Protein AF-A0A7X3UZD2-F1 (afdb_monomer_lite)

Sequence (337 aa):
MSGAARAELYDYGMWPVLCDSEKRPLFPNWQRFRPTFEEMELHRADGGLVGHVPYHLELAGVDIDEGPAEALTADYPAAAVLPSRRPGGKHVYYRESRPLGNKKIFLVQYGIRGDLRSAKGYLIVWHDSSWGELAKAAAADPNKYPMPDSLFEAAGVPAPRAIASPPLTIAAARAGLEPLESVNEGARNDSLFDHVRLWAYAEPRGTSKADWRAHVRNHAATQNLRFAKPLPGPEVAVLARSIADWTWDRPDWGNREAQARRGRKSGKVRQAMTADLRREAHRLRDKGLTVRAIAEELGRPRSTVSDWLKQPVPPPGLPGLSGEPSGGKGTEMEKRP

Secondary structure (DSSP, 8-state):
-HHHHHHHHHHTT-EEEEE-TTS-BSSTTTTT----HHHHHHHHHTT-EEEEEGGGGTEEEEEEEES-HHHHHHHS--SEEEE-SSTT-EEEEEE--S----EEEEEGGGTEEEEEESTT--EE--STTHHHHHHHHHHS-TTSSBPPHHHHHHTT-PPPP------SSHHHHHHTSPPTTT--TTTHHHHHHHHHHHHHHHSPP-SSHHHHHHHHHHHHHHHHTTSSSPPPHHHHHHHHHHHHHHHHH-TTTT-HHHHHHHHHHHHHHHHHHTHHHHHHHHHHHHTT--HHHHHHHHT--HHHHHHHHHSPPPPSPPSS-S---------------

Radius of gyration: 26.4 Å; chains: 1; bounding box: 57×75×72 Å

Structure (mmCIF, N/CA/C/O backbone):
data_AF-A0A7X3UZD2-F1
#
_entry.id   AF-A0A7X3UZD2-F1
#
loop_
_atom_site.group_PDB
_atom_site.id
_atom_site.type_symbol
_atom_site.label_atom_id
_atom_site.label_alt_id
_atom_site.label_comp_id
_atom_site.label_asym_id
_atom_site.label_entity_id
_atom_site.label_seq_id
_atom_site.pdbx_PDB_ins_code
_atom_site.Cartn_x
_atom_site.Cartn_y
_atom_site.Cartn_z
_atom_site.occupancy
_atom_site.B_iso_or_equiv
_atom_site.auth_seq_id
_atom_site.auth_comp_id
_atom_site.auth_asym_id
_atom_site.auth_atom_id
_atom_site.pdbx_PDB_model_num
ATOM 1 N N . MET A 1 1 ? -9.295 -9.481 20.839 1.00 56.12 1 MET A N 1
ATOM 2 C CA . MET A 1 1 ? -8.442 -10.059 19.773 1.00 56.12 1 MET A CA 1
ATOM 3 C C . MET A 1 1 ? -8.355 -9.155 18.543 1.00 56.12 1 MET A C 1
ATOM 5 O O . MET A 1 1 ? -7.249 -8.927 18.079 1.00 56.12 1 MET A O 1
ATOM 9 N N . SER A 1 2 ? -9.460 -8.570 18.059 1.00 72.50 2 SER A N 1
ATOM 10 C CA . SER A 1 2 ? -9.464 -7.703 16.864 1.00 72.50 2 SER A CA 1
ATOM 11 C C . SER A 1 2 ? -8.585 -6.444 16.974 1.00 72.50 2 SER A C 1
ATOM 13 O O . SER A 1 2 ? -7.904 -6.093 16.018 1.00 72.50 2 SER A O 1
ATOM 15 N N . GLY A 1 3 ? -8.515 -5.807 18.151 1.00 79.69 3 GLY A N 1
ATOM 16 C CA . GLY A 1 3 ? -7.651 -4.635 18.370 1.00 79.69 3 GLY A CA 1
ATOM 17 C C . GLY A 1 3 ? -6.150 -4.910 18.204 1.00 79.69 3 GLY A C 1
ATOM 18 O O . GLY A 1 3 ? -5.439 -4.068 17.668 1.00 79.69 3 GLY A O 1
ATOM 19 N N . ALA A 1 4 ? -5.679 -6.100 18.594 1.00 85.50 4 ALA A N 1
ATOM 20 C CA . ALA A 1 4 ? -4.282 -6.497 18.403 1.00 85.50 4 ALA A CA 1
ATOM 21 C C . ALA A 1 4 ? -3.962 -6.709 16.914 1.00 85.50 4 ALA A C 1
ATOM 23 O O . ALA A 1 4 ? -2.972 -6.178 16.429 1.00 85.50 4 ALA A O 1
ATOM 24 N N . ALA A 1 5 ? -4.853 -7.384 16.177 1.00 89.31 5 ALA A N 1
ATOM 25 C CA . ALA A 1 5 ? -4.707 -7.574 14.731 1.00 89.31 5 ALA A CA 1
ATOM 26 C C . ALA A 1 5 ? -4.717 -6.241 13.959 1.00 89.31 5 ALA A C 1
ATOM 28 O O . ALA A 1 5 ? -3.986 -6.070 12.989 1.00 89.31 5 ALA A O 1
ATOM 29 N N . ARG A 1 6 ? -5.522 -5.264 14.396 1.00 93.81 6 ARG A N 1
ATOM 30 C CA . ARG A 1 6 ? -5.515 -3.914 13.811 1.00 93.81 6 ARG A CA 1
ATOM 31 C C . ARG A 1 6 ? -4.207 -3.171 14.068 1.00 93.81 6 ARG A C 1
ATOM 33 O O . ARG A 1 6 ? -3.721 -2.503 13.160 1.00 93.81 6 ARG A O 1
ATOM 40 N N . ALA A 1 7 ? -3.654 -3.277 15.276 1.00 81.38 7 ALA A N 1
ATOM 41 C CA . ALA A 1 7 ? -2.354 -2.691 15.598 1.00 81.38 7 ALA A CA 1
ATOM 42 C C . ALA A 1 7 ? -1.245 -3.321 14.742 1.00 81.38 7 ALA A C 1
ATOM 44 O O . ALA A 1 7 ? -0.490 -2.603 14.096 1.00 81.38 7 ALA A O 1
ATOM 45 N N . GLU A 1 8 ? -1.238 -4.650 14.636 1.00 83.06 8 GLU A N 1
ATOM 46 C CA . GLU A 1 8 ? -0.314 -5.412 13.792 1.00 83.06 8 GLU A CA 1
ATOM 47 C C . GLU A 1 8 ? -0.395 -4.995 12.314 1.00 83.06 8 GLU A C 1
ATOM 49 O O . GLU A 1 8 ? 0.618 -4.675 11.699 1.00 83.06 8 GLU A O 1
ATOM 54 N N . LEU A 1 9 ? -1.602 -4.895 11.750 1.00 86.31 9 LEU A N 1
ATOM 55 C CA . LEU A 1 9 ? -1.805 -4.389 10.388 1.00 86.31 9 LEU A CA 1
ATOM 56 C C . LEU A 1 9 ? -1.273 -2.965 10.208 1.00 86.31 9 LEU A C 1
ATOM 58 O O . LEU A 1 9 ? -0.675 -2.635 9.180 1.00 86.31 9 LEU A O 1
ATOM 62 N N . TYR A 1 10 ? -1.496 -2.102 11.198 1.00 85.44 10 TYR A N 1
ATOM 63 C CA . TYR A 1 10 ? -0.991 -0.737 11.171 1.00 85.44 10 TYR A CA 1
ATOM 64 C C . TYR A 1 10 ? 0.549 -0.709 11.180 1.00 85.44 10 TYR A C 1
ATOM 66 O O . TYR A 1 10 ? 1.149 0.063 10.421 1.00 85.44 10 TYR A O 1
ATOM 74 N N . ASP A 1 11 ? 1.185 -1.587 11.954 1.00 80.38 11 ASP A N 1
ATOM 75 C CA . ASP A 1 11 ? 2.641 -1.762 11.995 1.00 80.38 11 ASP A CA 1
ATOM 76 C C . ASP A 1 11 ? 3.195 -2.341 10.683 1.00 80.38 11 ASP A C 1
ATOM 78 O O . ASP A 1 11 ? 4.230 -1.877 10.200 1.00 80.38 11 ASP A O 1
ATOM 82 N N . TYR A 1 12 ? 2.456 -3.240 10.022 1.00 78.69 12 TYR A N 1
ATOM 83 C CA . TYR A 1 12 ? 2.748 -3.722 8.663 1.00 78.69 12 TYR A CA 1
ATOM 84 C C . TYR A 1 12 ? 2.571 -2.670 7.564 1.00 78.69 12 TYR A C 1
ATOM 86 O O . TYR A 1 12 ? 2.839 -2.937 6.397 1.00 78.69 12 TYR A O 1
ATOM 94 N N . GLY A 1 13 ? 2.165 -1.451 7.917 1.00 80.94 13 GLY A N 1
ATOM 95 C CA . GLY A 1 13 ? 2.090 -0.343 6.973 1.00 80.94 13 GLY A CA 1
ATOM 96 C C . GLY A 1 13 ? 0.713 -0.130 6.357 1.00 80.94 13 GLY A C 1
ATOM 97 O O . GLY A 1 13 ? 0.606 0.707 5.460 1.00 80.94 13 GLY A O 1
ATOM 98 N N . MET A 1 14 ? -0.340 -0.789 6.868 1.00 91.00 14 MET A N 1
ATOM 99 C CA . MET A 1 14 ? -1.724 -0.583 6.425 1.00 91.00 14 MET A CA 1
ATOM 100 C C . MET A 1 14 ? -2.046 0.906 6.298 1.00 91.00 14 MET A C 1
ATOM 102 O O . MET A 1 14 ? -1.800 1.692 7.218 1.00 91.00 14 MET A O 1
ATOM 106 N N . TRP A 1 15 ? -2.653 1.293 5.180 1.00 94.19 15 TRP A N 1
ATOM 107 C CA . TRP A 1 15 ? -3.133 2.653 4.963 1.00 94.19 15 TRP A CA 1
ATOM 108 C C . TRP A 1 15 ? -4.644 2.728 5.212 1.00 94.19 15 TRP A C 1
ATOM 110 O O . TRP A 1 15 ? -5.416 2.406 4.302 1.00 94.19 15 TRP A O 1
ATOM 120 N N . PRO A 1 16 ? -5.090 3.098 6.430 1.00 96.00 16 PRO A N 1
ATOM 121 C CA . PRO A 1 16 ? -6.509 3.192 6.731 1.00 96.00 16 PRO A CA 1
ATOM 122 C C . PRO A 1 16 ? -7.173 4.364 6.006 1.00 96.00 16 PRO A C 1
ATOM 124 O O . PRO A 1 16 ? -6.584 5.427 5.813 1.00 96.00 16 PRO A O 1
ATOM 127 N N . VAL A 1 17 ? -8.437 4.167 5.647 1.00 96.19 17 VAL A N 1
ATOM 128 C CA . VAL A 1 17 ? -9.319 5.159 5.033 1.00 96.19 17 VAL A CA 1
ATOM 129 C C . VAL A 1 17 ? -10.562 5.273 5.905 1.00 96.19 17 VAL A C 1
ATOM 131 O O . VAL A 1 17 ? -11.414 4.384 5.906 1.00 96.19 17 VAL A O 1
ATOM 134 N N . LEU A 1 18 ? -10.656 6.356 6.675 1.00 92.94 18 LEU A N 1
ATOM 135 C CA . LEU A 1 18 ? -11.830 6.627 7.507 1.00 92.94 18 LEU A CA 1
ATOM 136 C C . LEU A 1 18 ? -12.981 7.036 6.597 1.00 92.94 18 LEU A C 1
ATOM 138 O O . LEU A 1 18 ? -12.825 7.952 5.785 1.00 92.94 18 LEU A O 1
ATOM 142 N N . CYS A 1 19 ? -14.102 6.336 6.709 1.00 91.00 19 CYS A N 1
ATOM 143 C CA . CYS A 1 19 ? -15.256 6.511 5.843 1.00 91.00 19 CYS A CA 1
ATOM 144 C C . CYS A 1 19 ? -16.513 6.875 6.635 1.00 91.00 19 CYS A C 1
ATOM 146 O O . CYS A 1 19 ? -16.705 6.414 7.764 1.00 91.00 19 CYS A O 1
ATOM 148 N N . ASP A 1 20 ? -17.383 7.661 6.004 1.00 82.50 20 ASP A N 1
ATOM 149 C CA . ASP A 1 20 ? -18.752 7.881 6.467 1.00 82.50 20 ASP A CA 1
ATOM 150 C C . ASP A 1 20 ? -19.622 6.619 6.277 1.00 82.50 20 ASP A C 1
ATOM 152 O O . ASP A 1 20 ? -19.188 5.598 5.731 1.00 82.50 20 ASP A O 1
ATOM 156 N N . SER A 1 21 ? -20.878 6.680 6.721 1.00 85.81 21 SER A N 1
ATOM 157 C CA . SER A 1 21 ? -21.853 5.587 6.579 1.00 85.81 21 SER A CA 1
ATOM 158 C C . SER A 1 21 ? -22.214 5.264 5.118 1.00 85.81 21 SER A C 1
ATOM 160 O O . SER A 1 21 ? -22.660 4.150 4.818 1.00 85.81 21 SER A O 1
ATOM 162 N N . GLU A 1 22 ? -21.968 6.200 4.197 1.00 85.12 22 GLU A N 1
ATOM 163 C CA . GLU A 1 22 ? -22.123 6.053 2.746 1.00 85.12 22 GLU A CA 1
ATOM 164 C C . GLU A 1 22 ? -20.866 5.485 2.066 1.00 85.12 22 GLU A C 1
ATOM 166 O O . GLU A 1 22 ? -20.828 5.368 0.840 1.00 85.12 22 GLU A O 1
ATOM 171 N N . LYS A 1 23 ? -19.865 5.047 2.846 1.00 89.94 23 LYS A N 1
ATOM 172 C CA . LYS A 1 23 ? -18.598 4.462 2.374 1.00 89.94 23 LYS A CA 1
ATOM 173 C C . LYS A 1 23 ? -17.662 5.469 1.704 1.00 89.94 23 LYS A C 1
ATOM 175 O O . LYS A 1 23 ? -16.703 5.048 1.051 1.00 89.94 23 LYS A O 1
ATOM 180 N N . ARG A 1 24 ? -17.910 6.771 1.833 1.00 88.50 24 ARG A N 1
ATOM 181 C CA . ARG A 1 24 ? -17.064 7.817 1.249 1.00 88.50 24 ARG A CA 1
ATOM 182 C C . ARG A 1 24 ? -15.948 8.186 2.221 1.00 88.50 24 ARG A C 1
ATOM 184 O O . ARG A 1 24 ? -16.211 8.269 3.420 1.00 88.50 24 ARG A O 1
ATOM 191 N N . PRO A 1 25 ? -14.720 8.447 1.746 1.00 90.00 25 PRO A N 1
ATOM 192 C CA . PRO A 1 25 ? -13.637 8.874 2.619 1.00 90.00 25 PRO A CA 1
ATOM 193 C C . PRO A 1 25 ? -13.973 10.225 3.250 1.00 90.00 25 PRO A C 1
ATOM 195 O O . PRO A 1 25 ? -14.405 11.137 2.546 1.00 90.00 25 PRO A O 1
ATOM 198 N N . LEU A 1 26 ? -13.706 10.384 4.546 1.00 81.00 26 LEU A N 1
ATOM 199 C CA . LEU A 1 26 ? -13.933 11.651 5.254 1.00 81.00 26 LEU A CA 1
ATOM 200 C C . LEU A 1 26 ? -13.062 12.798 4.720 1.00 81.00 26 LEU A C 1
ATOM 202 O O . LEU A 1 26 ? -13.413 13.967 4.854 1.00 81.00 26 LEU A O 1
ATOM 206 N N . PHE A 1 27 ? -11.923 12.471 4.102 1.00 78.38 27 PHE A N 1
ATOM 207 C CA . PHE A 1 27 ? -10.967 13.447 3.589 1.00 78.38 27 PHE A CA 1
ATOM 208 C C . PHE A 1 27 ? -10.846 13.353 2.060 1.00 78.38 27 PHE A C 1
ATOM 210 O O . PHE A 1 27 ? -10.514 12.281 1.546 1.00 78.38 27 PHE A O 1
ATOM 217 N N . PRO A 1 28 ? -10.981 14.466 1.311 1.00 70.88 28 PRO A N 1
ATOM 218 C CA . PRO A 1 28 ? -10.833 14.472 -0.150 1.00 70.88 28 PRO A CA 1
ATOM 219 C C . PRO A 1 28 ? -9.462 13.977 -0.640 1.00 70.88 28 PRO A C 1
ATOM 221 O O . PRO A 1 28 ? -9.352 13.376 -1.703 1.00 70.88 28 PRO A O 1
ATOM 224 N N . ASN A 1 29 ? -8.412 14.184 0.161 1.00 76.81 29 ASN A N 1
ATOM 225 C CA . ASN A 1 29 ? -7.035 13.780 -0.135 1.00 76.81 29 ASN A CA 1
ATOM 226 C C . ASN A 1 29 ? -6.583 12.568 0.697 1.00 76.81 29 ASN A C 1
ATOM 228 O O . ASN A 1 29 ? -5.411 12.476 1.061 1.00 76.81 29 ASN A O 1
ATOM 232 N N . TRP A 1 30 ? -7.488 11.637 1.006 1.00 82.44 30 TRP A N 1
ATOM 233 C CA . TRP A 1 30 ? -7.202 10.434 1.804 1.00 82.44 30 TRP A CA 1
ATOM 234 C C . TRP A 1 30 ? -6.002 9.611 1.289 1.00 82.44 30 TRP A C 1
ATOM 236 O O . TRP A 1 30 ? -5.301 8.975 2.067 1.00 82.44 30 TRP A O 1
ATOM 246 N N . GLN A 1 31 ? -5.681 9.677 -0.007 1.00 82.19 31 GLN A N 1
ATOM 247 C CA . GLN A 1 31 ? -4.493 9.028 -0.589 1.00 82.19 31 GLN A CA 1
ATOM 248 C C . GLN A 1 31 ? -3.160 9.644 -0.130 1.00 82.19 31 GLN A C 1
ATOM 250 O O . GLN A 1 31 ? -2.104 9.042 -0.285 1.00 82.19 31 GLN A O 1
ATOM 255 N N . ARG A 1 32 ? -3.188 10.873 0.390 1.00 78.12 32 ARG A N 1
ATOM 256 C CA . ARG A 1 32 ? -2.016 11.615 0.887 1.00 78.12 32 ARG A CA 1
ATOM 257 C C . ARG A 1 32 ? -2.007 11.742 2.406 1.00 78.12 32 ARG A C 1
ATOM 259 O O . ARG A 1 32 ? -1.026 12.226 2.967 1.00 78.12 32 ARG A O 1
ATOM 266 N N . PHE A 1 33 ? -3.086 11.324 3.058 1.00 78.88 33 PHE A N 1
ATOM 267 C CA . PHE A 1 33 ? -3.269 11.413 4.494 1.00 78.88 33 PHE A CA 1
ATOM 268 C C . PHE A 1 33 ? -3.486 10.016 5.070 1.00 78.88 33 PHE A C 1
ATOM 270 O O . PHE A 1 33 ? -4.504 9.386 4.804 1.00 78.88 33 PHE A O 1
ATOM 277 N N . ARG A 1 34 ? -2.518 9.545 5.861 1.00 86.56 34 ARG A N 1
ATOM 278 C CA . ARG A 1 34 ? -2.643 8.310 6.637 1.00 86.56 34 ARG A CA 1
ATOM 279 C C . ARG A 1 34 ? -3.075 8.689 8.059 1.00 86.56 34 ARG A C 1
ATOM 281 O O . ARG A 1 34 ? -2.236 9.251 8.770 1.00 86.56 34 ARG A O 1
ATOM 288 N N . PRO A 1 35 ? -4.329 8.422 8.464 1.00 80.62 35 PRO A N 1
ATOM 289 C CA . PRO A 1 35 ? -4.764 8.664 9.833 1.00 80.62 35 PRO A CA 1
ATOM 290 C C . PRO A 1 35 ? -3.937 7.819 10.797 1.00 80.62 35 PRO A C 1
ATOM 292 O O . PRO A 1 35 ? -3.523 6.710 10.455 1.00 80.62 35 PRO A O 1
ATOM 295 N N . THR A 1 36 ? -3.691 8.349 11.990 1.00 82.50 36 THR A N 1
ATOM 296 C CA . THR A 1 36 ? -3.025 7.624 13.072 1.00 82.50 36 THR A CA 1
ATOM 297 C C . THR A 1 36 ? -3.854 6.423 13.520 1.00 82.50 36 THR A C 1
ATOM 299 O O . THR A 1 36 ? -5.070 6.374 13.332 1.00 82.50 36 THR A O 1
ATOM 302 N N . PHE A 1 37 ? -3.201 5.456 14.166 1.00 80.75 37 PHE A N 1
ATOM 303 C CA . PHE A 1 37 ? -3.899 4.316 14.757 1.00 80.75 37 PHE A CA 1
ATOM 304 C C . PHE A 1 37 ? -4.957 4.757 15.785 1.00 80.75 37 PHE A C 1
ATOM 306 O O . PHE A 1 37 ? -6.054 4.212 15.810 1.00 80.75 37 PHE A O 1
ATOM 313 N N . GLU A 1 38 ? -4.657 5.789 16.582 1.00 78.00 38 GLU A N 1
ATOM 314 C CA . GLU A 1 38 ? -5.594 6.354 17.562 1.00 78.00 38 GLU A CA 1
ATOM 315 C C . GLU A 1 38 ? -6.818 6.987 16.882 1.00 78.00 38 GLU A C 1
ATOM 317 O O . GLU A 1 38 ? -7.942 6.701 17.277 1.00 78.00 38 GLU A O 1
ATOM 322 N N . GLU A 1 39 ? -6.622 7.784 15.824 1.00 78.94 39 GLU A N 1
ATOM 323 C CA . GLU A 1 39 ? -7.727 8.370 15.044 1.00 78.94 39 GLU A CA 1
ATOM 324 C C . GLU A 1 39 ? -8.589 7.293 14.373 1.00 78.94 39 GLU A C 1
ATOM 326 O O . GLU A 1 39 ? -9.811 7.418 14.324 1.00 78.94 39 GLU A O 1
ATOM 331 N N . MET A 1 40 ? -7.966 6.219 13.881 1.00 90.56 40 MET A N 1
ATOM 332 C CA . MET A 1 40 ? -8.678 5.074 13.316 1.00 90.56 40 MET A CA 1
ATOM 333 C C . MET A 1 40 ? -9.529 4.353 14.366 1.00 90.56 40 MET A C 1
ATOM 335 O O . MET A 1 40 ? -10.693 4.051 14.099 1.00 90.56 40 MET A O 1
ATOM 339 N N . GLU A 1 41 ? -8.972 4.070 15.547 1.00 89.19 41 GLU A N 1
ATOM 340 C CA . GLU A 1 41 ? -9.716 3.400 16.616 1.00 89.19 41 GLU A CA 1
ATOM 341 C C . GLU A 1 41 ? -10.829 4.282 17.185 1.00 89.19 41 GLU A C 1
ATOM 343 O O . GLU A 1 41 ? -11.902 3.754 17.469 1.00 89.19 41 GLU A O 1
ATOM 348 N N . LEU A 1 42 ? -10.610 5.597 17.296 1.00 75.19 42 LEU A N 1
ATOM 349 C CA . LEU A 1 42 ? -11.635 6.548 17.727 1.00 75.19 42 LEU A CA 1
ATOM 350 C C . LEU A 1 42 ? -12.801 6.582 16.734 1.00 75.19 42 LEU A C 1
ATOM 352 O O . LEU A 1 42 ? -13.937 6.331 17.117 1.00 75.19 42 LEU A O 1
ATOM 356 N N . HIS A 1 43 ? -12.508 6.773 15.443 1.00 85.56 43 HIS A N 1
ATOM 357 C CA . HIS A 1 43 ? -13.526 6.769 14.387 1.00 85.56 43 HIS A CA 1
ATOM 358 C C . HIS A 1 43 ? -14.351 5.480 14.394 1.00 85.56 43 HIS A C 1
ATOM 360 O O . HIS A 1 43 ? -15.572 5.516 14.280 1.00 85.56 43 HIS A O 1
ATOM 366 N N . ARG A 1 44 ? -13.698 4.326 14.577 1.00 89.19 44 ARG A N 1
ATOM 367 C CA . ARG A 1 44 ? -14.381 3.030 14.675 1.00 89.19 44 ARG A CA 1
ATOM 368 C C . ARG A 1 44 ? -15.225 2.911 15.949 1.00 89.19 44 ARG A C 1
ATOM 370 O O . ARG A 1 44 ? -16.306 2.330 15.895 1.00 89.19 44 ARG A O 1
ATOM 377 N N . ALA A 1 45 ? -14.734 3.408 17.086 1.00 80.19 45 ALA A N 1
ATOM 378 C CA . ALA A 1 45 ? -15.469 3.403 18.352 1.00 80.19 45 ALA A CA 1
ATOM 379 C C . ALA A 1 45 ? -16.757 4.237 18.267 1.00 80.19 45 ALA A C 1
ATOM 381 O O . ALA A 1 45 ? -17.773 3.828 18.825 1.00 80.19 45 ALA A O 1
ATOM 382 N N . ASP A 1 46 ? -16.738 5.307 17.472 1.00 76.44 46 ASP A N 1
ATOM 383 C CA . ASP A 1 46 ? -17.900 6.153 17.170 1.00 76.44 46 ASP A CA 1
ATOM 384 C C . ASP A 1 46 ? -18.835 5.544 16.099 1.00 76.44 46 ASP A C 1
ATOM 386 O O . ASP A 1 46 ? -19.765 6.191 15.618 1.00 76.44 46 ASP A O 1
ATOM 390 N N . GLY A 1 47 ? -18.607 4.285 15.704 1.00 80.88 47 GLY A N 1
ATOM 391 C CA . GLY A 1 47 ? -19.409 3.572 14.704 1.00 80.88 47 GLY A CA 1
ATOM 392 C C . GLY A 1 47 ? -19.033 3.880 13.252 1.00 80.88 47 GLY A C 1
ATOM 393 O O . GLY A 1 47 ? -19.724 3.452 12.325 1.00 80.88 47 GLY A O 1
ATOM 394 N N . GLY A 1 48 ? -17.937 4.604 13.035 1.00 83.94 48 GLY A N 1
ATOM 395 C CA . GLY A 1 48 ? -17.409 4.926 11.721 1.00 83.94 48 GLY A CA 1
ATOM 396 C C . GLY A 1 48 ? -16.840 3.715 10.978 1.00 83.94 48 GLY A C 1
ATOM 397 O O . GLY A 1 48 ? -16.293 2.777 11.564 1.00 83.94 48 GLY A O 1
ATOM 398 N N . LEU A 1 49 ? -16.943 3.739 9.647 1.00 94.38 49 LEU A N 1
ATOM 399 C CA . LEU A 1 49 ? -16.411 2.680 8.791 1.00 94.38 49 LEU A CA 1
ATOM 400 C C . LEU A 1 49 ? -14.917 2.892 8.534 1.00 94.38 49 LEU A C 1
ATOM 402 O O . LEU A 1 49 ? -14.476 4.011 8.268 1.00 94.38 49 LEU A O 1
ATOM 406 N N . VAL A 1 50 ? -14.141 1.807 8.549 1.00 96.56 50 VAL A N 1
ATOM 407 C CA . VAL A 1 50 ? -12.708 1.834 8.228 1.00 96.56 50 VAL A CA 1
ATOM 408 C C . VAL A 1 50 ? -12.447 0.965 7.006 1.00 96.56 50 VAL A C 1
ATOM 410 O O . VAL A 1 50 ? -12.712 -0.239 7.001 1.00 96.56 50 VAL A O 1
ATOM 413 N N . GLY A 1 51 ? -11.920 1.588 5.956 1.00 96.94 51 GLY A N 1
ATOM 414 C CA . GLY A 1 51 ? -11.319 0.893 4.830 1.00 96.94 51 GLY A CA 1
ATOM 415 C C . GLY A 1 51 ? -9.805 0.838 4.917 1.00 96.94 51 GLY A C 1
ATOM 416 O O . GLY A 1 51 ? -9.191 1.499 5.750 1.00 96.94 51 GLY A O 1
ATOM 417 N N . HIS A 1 52 ? -9.198 0.061 4.030 1.00 97.00 52 HIS A N 1
ATOM 418 C CA . HIS A 1 52 ? -7.751 0.032 3.843 1.00 97.00 52 HIS A CA 1
ATOM 419 C C . HIS A 1 52 ? -7.397 -0.003 2.361 1.00 97.00 52 HIS A C 1
ATOM 421 O O . HIS A 1 52 ? -8.190 -0.480 1.548 1.00 97.00 52 HIS A O 1
ATOM 427 N N . VAL A 1 53 ? -6.215 0.508 2.018 1.00 96.75 53 VAL A N 1
ATOM 428 C CA . VAL A 1 53 ? -5.637 0.401 0.671 1.00 96.75 53 VAL A CA 1
ATOM 429 C C . VAL A 1 53 ? -4.851 -0.911 0.571 1.00 96.75 53 VAL A C 1
ATOM 431 O O . VAL A 1 53 ? -3.775 -0.988 1.171 1.00 96.75 53 VAL A O 1
ATOM 434 N N . PRO A 1 54 ? -5.312 -1.915 -0.204 1.00 96.25 54 PRO A N 1
ATOM 435 C CA . PRO A 1 54 ? -4.716 -3.255 -0.184 1.00 96.25 54 PRO A CA 1
ATOM 436 C C . PRO A 1 54 ? -3.221 -3.278 -0.513 1.00 96.25 54 PRO A C 1
ATOM 438 O O . PRO A 1 54 ? -2.447 -3.969 0.145 1.00 96.25 54 PRO A O 1
ATOM 441 N N . TYR A 1 55 ? -2.792 -2.451 -1.468 1.00 93.44 55 TYR A N 1
ATOM 442 C CA . TYR A 1 55 ? -1.403 -2.421 -1.931 1.00 93.44 55 TYR A CA 1
ATOM 443 C C . TYR A 1 55 ? -0.391 -2.080 -0.831 1.00 93.44 55 TYR A C 1
ATOM 445 O O . TYR A 1 55 ? 0.745 -2.535 -0.877 1.00 93.44 55 TYR A O 1
ATOM 453 N N . HIS A 1 56 ? -0.788 -1.303 0.181 1.00 89.12 56 HIS A N 1
ATOM 454 C CA . HIS A 1 56 ? 0.107 -0.966 1.291 1.00 89.12 56 HIS A CA 1
ATOM 455 C C . HIS A 1 56 ? 0.464 -2.167 2.174 1.00 89.12 56 HIS A C 1
ATOM 457 O O . HIS A 1 56 ? 1.396 -2.072 2.964 1.00 89.12 56 HIS A O 1
ATOM 463 N N . LEU A 1 57 ? -0.262 -3.274 2.021 1.00 87.12 57 LEU A N 1
ATOM 464 C CA . LEU A 1 57 ? 0.019 -4.567 2.636 1.00 87.12 57 LEU A CA 1
ATOM 465 C C . LEU A 1 57 ? 0.530 -5.589 1.608 1.00 87.12 57 LEU A C 1
ATOM 467 O O . LEU A 1 57 ? 0.505 -6.783 1.883 1.00 87.12 57 LEU A O 1
ATOM 471 N N . GLU A 1 58 ? 0.950 -5.131 0.421 1.00 88.06 58 GLU A N 1
ATOM 472 C CA . GLU A 1 58 ? 1.331 -5.976 -0.722 1.00 88.06 58 GLU A CA 1
ATOM 473 C C . GLU A 1 58 ? 0.208 -6.929 -1.158 1.00 88.06 58 GLU A C 1
ATOM 475 O O . GLU A 1 58 ? 0.430 -8.082 -1.541 1.00 88.06 58 GLU A O 1
ATOM 480 N N . LEU A 1 59 ? -1.028 -6.433 -1.080 1.00 93.44 59 LEU A N 1
ATOM 481 C CA . LEU A 1 59 ? -2.222 -7.150 -1.494 1.00 93.44 59 LEU A CA 1
ATOM 482 C C . LEU A 1 59 ? -2.909 -6.454 -2.671 1.00 93.44 59 LEU A C 1
ATOM 484 O O . LEU A 1 59 ? -2.907 -5.227 -2.812 1.00 93.44 59 LEU A O 1
ATOM 488 N N . ALA A 1 60 ? -3.607 -7.250 -3.468 1.00 94.44 60 ALA A N 1
ATOM 489 C CA . ALA A 1 60 ? -4.698 -6.803 -4.317 1.00 94.44 60 ALA A CA 1
ATOM 490 C C . ALA A 1 60 ? -5.993 -7.435 -3.802 1.00 94.44 60 ALA A C 1
ATOM 492 O O . ALA A 1 60 ? -6.039 -8.632 -3.526 1.00 94.44 60 ALA A O 1
ATOM 493 N N . GLY A 1 61 ? -7.034 -6.623 -3.632 1.00 95.69 61 GLY A N 1
ATOM 494 C CA . GLY A 1 61 ? -8.344 -7.084 -3.188 1.00 95.69 61 GLY A CA 1
ATOM 495 C C . GLY A 1 61 ? -9.345 -7.059 -4.334 1.00 95.69 61 GLY A C 1
ATOM 496 O O . GLY A 1 61 ? -9.426 -6.074 -5.062 1.00 95.69 61 GLY A O 1
ATOM 497 N N . VAL A 1 62 ? -10.120 -8.120 -4.481 1.00 95.12 62 VAL A N 1
ATOM 498 C CA . VAL A 1 62 ? -11.219 -8.239 -5.434 1.00 95.12 62 VAL A CA 1
ATOM 499 C C . VAL A 1 62 ? -12.530 -8.155 -4.663 1.00 95.12 62 VAL A C 1
ATOM 501 O O . VAL A 1 62 ? -12.843 -9.046 -3.876 1.00 95.12 62 VAL A O 1
ATOM 504 N N . ASP A 1 63 ? -13.278 -7.077 -4.872 1.00 95.06 63 ASP A N 1
ATOM 505 C CA . ASP A 1 63 ? -14.641 -6.906 -4.366 1.00 95.06 63 ASP A CA 1
ATOM 506 C C . ASP A 1 63 ? -15.605 -7.625 -5.307 1.00 95.06 63 ASP A C 1
ATOM 508 O O . ASP A 1 63 ? -15.876 -7.132 -6.402 1.00 95.06 63 ASP A O 1
ATOM 512 N N . ILE A 1 64 ? -16.044 -8.823 -4.927 1.00 92.81 64 ILE A N 1
ATOM 513 C CA . ILE A 1 64 ? -16.964 -9.640 -5.718 1.00 92.81 64 ILE A CA 1
ATOM 514 C C . ILE A 1 64 ? -18.394 -9.182 -5.425 1.00 92.81 64 ILE A C 1
ATOM 516 O O . ILE A 1 64 ? -18.920 -9.393 -4.328 1.00 92.81 64 ILE A O 1
ATOM 520 N N . ASP A 1 65 ? -19.009 -8.568 -6.436 1.00 85.19 65 ASP A N 1
ATOM 521 C CA . ASP A 1 65 ? -20.396 -8.103 -6.419 1.00 85.19 65 ASP A CA 1
ATOM 522 C C . ASP A 1 65 ? -21.378 -9.242 -6.736 1.00 85.19 65 ASP A C 1
ATOM 524 O O . ASP A 1 65 ? -22.445 -9.322 -6.125 1.00 85.19 65 ASP A O 1
ATOM 528 N N . GLU A 1 66 ? -21.018 -10.104 -7.693 1.00 85.75 66 GLU A N 1
ATOM 529 C CA . GLU A 1 66 ? -21.829 -11.217 -8.201 1.00 85.75 66 GLU A CA 1
ATOM 530 C C . GLU A 1 66 ? -20.938 -12.436 -8.482 1.00 85.75 66 GLU A C 1
ATOM 532 O O . GLU A 1 66 ? -19.814 -12.286 -8.969 1.00 85.75 66 GLU A O 1
ATOM 537 N N . GLY A 1 67 ? -21.468 -13.637 -8.237 1.00 85.75 67 GLY A N 1
ATOM 538 C CA . GLY A 1 67 ? -20.816 -14.914 -8.548 1.00 85.75 67 GLY A CA 1
ATOM 539 C C . GLY A 1 67 ? -20.183 -15.626 -7.338 1.00 85.75 67 GLY A C 1
ATOM 540 O O . GLY A 1 67 ? -20.049 -15.036 -6.264 1.00 85.75 67 GLY A O 1
ATOM 541 N N . PRO A 1 68 ? -19.821 -16.915 -7.489 1.00 88.94 68 PRO A N 1
ATOM 542 C CA . PRO A 1 68 ? -19.320 -17.753 -6.401 1.00 88.94 68 PRO A CA 1
ATOM 543 C C . PRO A 1 68 ? -17.821 -17.531 -6.167 1.00 88.94 68 PRO A C 1
ATOM 545 O O . PRO A 1 68 ? -16.979 -18.081 -6.879 1.00 88.94 68 PRO A O 1
ATOM 548 N N . ALA A 1 69 ? -17.471 -16.760 -5.136 1.00 89.00 69 ALA A N 1
ATOM 549 C CA . ALA A 1 69 ? -16.075 -16.562 -4.738 1.00 89.00 69 ALA A CA 1
ATOM 550 C C . ALA A 1 69 ? -15.358 -17.896 -4.458 1.00 89.00 69 ALA A C 1
ATOM 552 O O . ALA A 1 69 ? -14.174 -18.037 -4.747 1.00 89.00 69 ALA A O 1
ATOM 553 N N . GLU A 1 70 ? -16.093 -18.884 -3.946 1.00 90.25 70 GLU A N 1
ATOM 554 C CA . GLU A 1 70 ? -15.602 -20.213 -3.600 1.00 90.25 70 GLU A CA 1
ATOM 555 C C . GLU A 1 70 ? -15.007 -20.934 -4.815 1.00 90.25 70 GLU A C 1
ATOM 557 O O . GLU A 1 70 ? -13.940 -21.531 -4.691 1.00 90.25 70 GLU A O 1
ATOM 562 N N . ALA A 1 71 ? -15.640 -20.820 -5.990 1.00 87.19 71 ALA A N 1
ATOM 563 C CA . ALA A 1 71 ? -15.154 -21.438 -7.225 1.00 87.19 71 ALA A CA 1
ATOM 564 C C . ALA A 1 71 ? -13.807 -20.843 -7.658 1.00 87.19 71 ALA A C 1
ATOM 566 O O . ALA A 1 71 ? -12.873 -21.578 -7.964 1.00 87.19 71 ALA A O 1
ATOM 567 N N . LEU A 1 72 ? -13.675 -19.513 -7.591 1.00 88.19 72 LEU A N 1
ATOM 568 C CA . LEU A 1 72 ? -12.409 -18.832 -7.867 1.00 88.19 72 LEU A CA 1
ATOM 569 C C . LEU A 1 72 ? -11.316 -19.269 -6.885 1.00 88.19 72 LEU A C 1
ATOM 571 O O . LEU A 1 72 ? -10.184 -19.522 -7.287 1.00 88.19 72 LEU A O 1
ATOM 575 N N . THR A 1 73 ? -11.645 -19.356 -5.595 1.00 92.06 73 THR A N 1
ATOM 576 C CA . THR A 1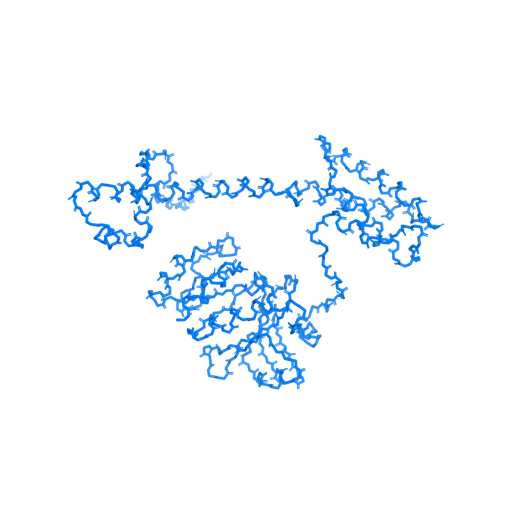 73 ? -10.660 -19.684 -4.554 1.00 92.06 73 THR A CA 1
ATOM 577 C C . THR A 1 73 ? -10.294 -21.164 -4.483 1.00 92.06 73 THR A C 1
ATOM 579 O O . THR A 1 73 ? -9.255 -21.492 -3.912 1.00 92.06 73 THR A O 1
ATOM 582 N N . ALA A 1 74 ? -11.122 -22.046 -5.052 1.00 89.06 74 ALA A N 1
ATOM 583 C CA . ALA A 1 74 ? -10.816 -23.466 -5.197 1.00 89.06 74 ALA A CA 1
ATOM 584 C C . ALA A 1 74 ? -9.686 -23.684 -6.213 1.00 89.06 74 ALA A C 1
ATOM 586 O O . ALA A 1 74 ? -8.751 -24.432 -5.931 1.00 89.06 74 ALA A O 1
ATOM 587 N N . ASP A 1 75 ? -9.740 -22.976 -7.343 1.00 85.81 75 ASP A N 1
ATOM 588 C CA . ASP A 1 75 ? -8.704 -23.043 -8.379 1.00 85.81 75 ASP A CA 1
ATOM 589 C C . ASP A 1 75 ? -7.483 -22.185 -8.024 1.00 85.81 75 ASP A C 1
ATOM 591 O O . ASP A 1 75 ? -6.340 -22.560 -8.295 1.00 85.81 75 ASP A O 1
ATOM 595 N N . TYR A 1 76 ? -7.718 -21.037 -7.383 1.00 88.88 76 TYR A N 1
ATOM 596 C CA . TYR A 1 76 ? -6.685 -20.074 -7.016 1.00 88.88 76 TYR A CA 1
ATOM 597 C C . TYR A 1 76 ? -6.792 -19.698 -5.535 1.00 88.88 76 TYR A C 1
ATOM 599 O O . TYR A 1 76 ? -7.461 -18.711 -5.194 1.00 88.88 76 TYR A O 1
ATOM 607 N N . PRO A 1 77 ? -6.114 -20.450 -4.645 1.00 91.69 77 PRO A N 1
ATOM 608 C CA . PRO A 1 77 ? -6.123 -20.184 -3.215 1.00 91.69 77 PRO A CA 1
ATOM 609 C C . PRO A 1 77 ? -5.753 -18.732 -2.902 1.00 91.69 77 PRO A C 1
ATOM 611 O O . PRO A 1 77 ? -4.705 -18.235 -3.319 1.00 91.69 77 PRO A O 1
ATOM 614 N N . ALA A 1 78 ? -6.629 -18.053 -2.166 1.00 94.88 78 ALA A N 1
ATOM 615 C CA . ALA A 1 78 ? -6.470 -16.654 -1.792 1.00 94.88 78 ALA A CA 1
ATOM 616 C C . ALA A 1 78 ? -5.720 -16.501 -0.461 1.00 94.88 78 ALA A C 1
ATOM 618 O O . ALA A 1 78 ? -5.774 -17.369 0.410 1.00 94.88 78 ALA A O 1
ATOM 619 N N . ALA A 1 79 ? -5.077 -15.349 -0.272 1.00 94.38 79 ALA A N 1
ATOM 620 C CA . ALA A 1 79 ? -4.442 -14.983 0.991 1.00 94.38 79 ALA A CA 1
ATOM 621 C C . ALA A 1 79 ? -5.478 -14.738 2.104 1.00 94.38 79 ALA A C 1
ATOM 623 O O . ALA A 1 79 ? -5.231 -15.071 3.262 1.00 94.38 79 ALA A O 1
ATOM 624 N N . ALA A 1 80 ? -6.639 -14.173 1.753 1.00 96.38 80 ALA A N 1
ATOM 625 C CA . ALA A 1 80 ? -7.806 -14.056 2.628 1.00 96.38 80 ALA A CA 1
ATOM 626 C C . ALA A 1 80 ? -9.104 -13.938 1.820 1.00 96.38 80 ALA A C 1
ATOM 628 O O . ALA A 1 80 ? -9.106 -13.422 0.701 1.00 96.38 80 ALA A O 1
ATOM 629 N N . VAL A 1 81 ? -10.218 -14.356 2.424 1.00 96.31 81 VAL A N 1
ATOM 630 C CA . VAL A 1 81 ? -11.571 -14.204 1.876 1.00 96.31 81 VAL A CA 1
ATOM 631 C C . VAL A 1 81 ? -12.455 -13.597 2.956 1.00 96.31 81 VAL A C 1
ATOM 633 O O . VAL A 1 81 ? -12.934 -14.291 3.846 1.00 96.31 81 VAL A O 1
ATOM 636 N N . LEU A 1 82 ? -12.675 -12.289 2.882 1.00 96.00 82 LEU A N 1
ATOM 637 C CA . LEU A 1 82 ? -13.422 -11.560 3.903 1.00 96.00 82 LEU A CA 1
ATOM 638 C C . LEU A 1 82 ? -14.874 -11.356 3.451 1.00 96.00 82 LEU A C 1
ATOM 640 O O . LEU A 1 82 ? -15.108 -11.053 2.281 1.00 96.00 82 LEU A O 1
ATOM 644 N N . PRO A 1 83 ? -15.869 -11.471 4.342 1.00 93.44 83 PRO A N 1
ATOM 645 C CA . PRO A 1 83 ? -17.237 -11.076 4.024 1.00 93.44 83 PRO A CA 1
ATOM 646 C C . PRO A 1 83 ? -17.327 -9.578 3.693 1.00 93.44 83 PRO A C 1
ATOM 648 O O . PRO A 1 83 ? -16.736 -8.736 4.377 1.00 93.44 83 PRO A O 1
ATOM 651 N N . SER A 1 84 ? -18.082 -9.246 2.644 1.00 90.25 84 SER A N 1
ATOM 652 C CA . SER A 1 84 ? -18.490 -7.870 2.355 1.00 90.25 84 SER A CA 1
ATOM 653 C C . SER A 1 84 ? -19.808 -7.539 3.073 1.00 90.25 84 SER A C 1
ATOM 655 O O . SER A 1 84 ? -20.420 -8.394 3.711 1.00 90.25 84 SER A O 1
ATOM 657 N N . ARG A 1 85 ? -20.282 -6.288 2.977 1.00 87.88 85 ARG A N 1
ATOM 658 C CA . ARG A 1 85 ? -21.593 -5.897 3.534 1.00 87.88 85 ARG A CA 1
ATOM 659 C C . ARG A 1 85 ? -22.765 -6.620 2.872 1.00 87.88 85 ARG A C 1
ATOM 661 O O . ARG A 1 85 ? -23.818 -6.744 3.494 1.00 87.88 85 ARG A O 1
ATOM 668 N N . ARG A 1 86 ? -22.649 -6.976 1.589 1.00 82.75 86 ARG A N 1
ATOM 669 C CA . ARG A 1 86 ? -23.770 -7.566 0.849 1.00 82.75 86 ARG A CA 1
ATOM 670 C C . ARG A 1 86 ? -23.900 -9.046 1.220 1.00 82.75 86 ARG A C 1
ATOM 672 O O . ARG A 1 86 ? -22.874 -9.716 1.306 1.00 82.75 86 ARG A O 1
ATOM 679 N N . PRO A 1 87 ? -25.122 -9.580 1.391 1.00 80.50 87 PRO A N 1
ATOM 680 C CA . PRO A 1 87 ? -25.315 -11.017 1.557 1.00 80.50 87 PRO A CA 1
ATOM 681 C C . PRO A 1 87 ? -24.651 -11.782 0.404 1.00 80.50 87 PRO A C 1
ATOM 683 O O . PRO A 1 87 ? -24.940 -11.512 -0.757 1.00 80.50 87 PRO A O 1
ATOM 686 N N . GLY A 1 88 ? -23.720 -12.681 0.726 1.00 79.81 88 GLY A N 1
ATOM 687 C CA . GLY A 1 88 ? -22.948 -13.450 -0.260 1.00 79.81 88 GLY A CA 1
ATOM 688 C C . GLY A 1 88 ? -21.761 -12.715 -0.898 1.00 79.81 88 GLY A C 1
ATOM 689 O O . GLY A 1 88 ? -20.907 -13.372 -1.482 1.00 79.81 88 GLY A O 1
ATOM 690 N N . GLY A 1 89 ? -21.643 -11.394 -0.743 1.00 88.50 89 GLY A N 1
ATOM 691 C CA . GLY A 1 89 ? -20.510 -10.633 -1.269 1.00 88.50 89 GLY A CA 1
ATOM 692 C C . GLY A 1 89 ? -19.219 -10.913 -0.496 1.00 88.50 89 GLY A C 1
ATOM 693 O O . GLY A 1 89 ? -19.229 -11.098 0.727 1.00 88.50 89 GLY A O 1
ATOM 694 N N . LYS A 1 90 ? -18.087 -10.932 -1.205 1.00 94.44 90 LYS A N 1
ATOM 695 C CA . LYS A 1 90 ? -16.771 -11.267 -0.641 1.00 94.44 90 LYS A CA 1
ATOM 696 C C . LYS A 1 90 ? -15.701 -10.298 -1.127 1.00 94.44 90 LYS A C 1
ATOM 698 O O . LYS A 1 90 ? -15.696 -9.901 -2.285 1.00 94.44 90 LYS A O 1
ATOM 703 N N . HIS A 1 91 ? -14.757 -9.980 -0.252 1.00 96.69 91 HIS A N 1
ATOM 704 C CA . HIS A 1 91 ? -13.475 -9.397 -0.623 1.00 96.69 91 HIS A CA 1
ATOM 705 C C . HIS A 1 91 ? -12.426 -10.514 -0.648 1.00 96.69 91 HIS A C 1
ATOM 707 O O . HIS A 1 91 ? -12.078 -11.055 0.403 1.00 96.69 91 HIS A O 1
ATOM 713 N N . VAL A 1 92 ? -11.922 -10.859 -1.829 1.00 97.00 92 VAL A N 1
ATOM 714 C CA . VAL A 1 92 ? -10.890 -11.893 -2.010 1.00 97.00 92 VAL A CA 1
ATOM 715 C C . VAL A 1 92 ? -9.534 -11.220 -2.184 1.00 97.00 92 VAL A C 1
ATOM 717 O O . VAL A 1 92 ? -9.395 -10.337 -3.024 1.00 97.00 92 VAL A O 1
ATOM 720 N N . TYR A 1 93 ? -8.536 -11.604 -1.394 1.00 97.06 93 TYR A N 1
ATOM 721 C CA . TYR A 1 93 ? -7.212 -10.981 -1.403 1.00 97.06 93 TYR A CA 1
ATOM 722 C C . TYR A 1 93 ? -6.147 -11.919 -1.958 1.00 97.06 93 TYR A C 1
ATOM 724 O O . TYR A 1 93 ? -6.048 -13.068 -1.535 1.00 97.06 93 TYR A O 1
ATOM 732 N N . TYR A 1 94 ? -5.297 -11.389 -2.831 1.00 94.69 94 TYR A N 1
ATOM 733 C CA . TYR A 1 94 ? -4.112 -12.05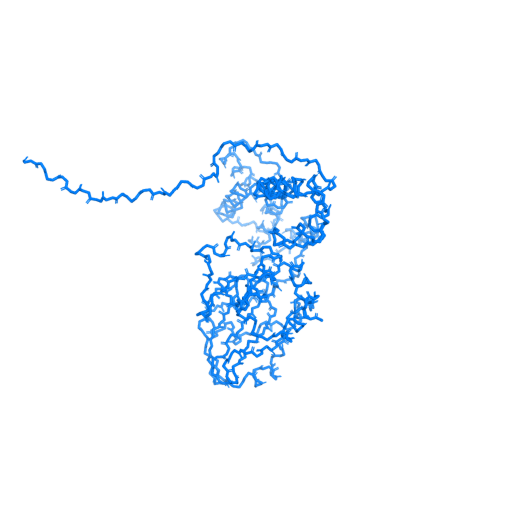5 -3.371 1.00 94.69 94 TYR A CA 1
ATOM 734 C C . TYR A 1 94 ? -2.866 -11.214 -3.096 1.00 94.69 94 TYR A C 1
ATOM 736 O O . TYR A 1 94 ? -2.972 -9.993 -2.944 1.00 94.69 94 TYR A O 1
ATOM 744 N N . ARG A 1 95 ? -1.688 -11.843 -3.050 1.00 90.38 95 ARG A N 1
ATOM 745 C CA . ARG A 1 95 ? -0.411 -11.121 -2.996 1.00 90.38 95 ARG A CA 1
ATOM 746 C C . ARG A 1 95 ? -0.143 -10.444 -4.333 1.00 90.38 95 ARG A C 1
ATOM 748 O O . ARG A 1 95 ? -0.274 -11.054 -5.394 1.00 90.38 95 ARG A O 1
ATOM 755 N N . GLU A 1 96 ? 0.244 -9.178 -4.265 1.00 84.62 96 GLU A N 1
ATOM 756 C CA . GLU A 1 96 ? 0.650 -8.389 -5.423 1.00 84.62 96 GLU A CA 1
ATOM 757 C C . GLU A 1 96 ? 1.644 -7.311 -4.977 1.00 84.62 96 GLU A C 1
ATOM 759 O O . GLU A 1 96 ? 1.368 -6.495 -4.097 1.00 84.62 96 GLU A O 1
ATOM 764 N N . SER A 1 97 ? 2.811 -7.309 -5.614 1.00 73.75 97 SER A N 1
ATOM 765 C CA . SER A 1 97 ? 3.921 -6.398 -5.329 1.00 73.75 97 SER A CA 1
ATOM 766 C C . SER A 1 97 ? 3.880 -5.125 -6.178 1.00 73.75 97 SER A C 1
ATOM 768 O O . SER A 1 97 ? 4.647 -4.189 -5.941 1.00 73.75 97 SER A O 1
ATOM 770 N N . ARG A 1 98 ? 2.982 -5.051 -7.168 1.00 77.56 98 ARG A N 1
ATOM 771 C CA . ARG A 1 98 ? 2.821 -3.906 -8.066 1.00 77.56 98 ARG A CA 1
ATOM 772 C C . ARG A 1 98 ? 1.603 -3.052 -7.710 1.00 77.56 98 ARG A C 1
ATOM 774 O O . ARG A 1 98 ? 0.525 -3.564 -7.414 1.00 77.56 98 ARG A O 1
ATOM 781 N N . PRO A 1 99 ? 1.718 -1.721 -7.828 1.00 81.31 99 PRO A N 1
ATOM 782 C CA . PRO A 1 99 ? 0.595 -0.831 -7.588 1.00 81.31 99 PRO A CA 1
ATOM 783 C C . PRO A 1 99 ? -0.386 -0.889 -8.765 1.00 81.31 99 PRO A C 1
ATOM 785 O O . PRO A 1 99 ? -0.207 -0.197 -9.771 1.00 81.31 99 PRO A O 1
ATOM 788 N N . LEU A 1 100 ? -1.447 -1.687 -8.642 1.00 84.00 100 LEU A N 1
ATOM 789 C CA . LEU A 1 100 ? -2.528 -1.720 -9.627 1.00 84.00 100 LEU A CA 1
ATOM 790 C C . LEU A 1 100 ? -3.540 -0.589 -9.371 1.00 84.00 100 LEU A C 1
ATOM 792 O O . LEU A 1 100 ? -3.653 -0.021 -8.279 1.00 84.00 100 LEU A O 1
ATOM 796 N N . GLY A 1 101 ? -4.272 -0.216 -10.419 1.00 82.81 101 GLY A N 1
ATOM 797 C CA . GLY A 1 101 ? -5.374 0.742 -10.323 1.00 82.81 101 GLY A CA 1
ATOM 798 C C . GLY A 1 101 ? -6.679 0.093 -9.858 1.00 82.81 101 GLY A C 1
ATOM 799 O O . GLY A 1 101 ? -6.730 -1.098 -9.576 1.00 82.81 101 GLY A O 1
ATOM 800 N N . ASN A 1 102 ? -7.751 0.885 -9.845 1.00 89.38 102 ASN A N 1
ATOM 801 C CA . ASN A 1 102 ? -9.105 0.353 -9.695 1.00 89.38 102 ASN A CA 1
ATOM 802 C C . ASN A 1 102 ? -9.589 -0.136 -11.057 1.00 89.38 102 ASN A C 1
ATOM 804 O O . ASN A 1 102 ? -9.578 0.645 -12.013 1.00 89.38 102 ASN A O 1
ATOM 808 N N . LYS A 1 103 ? -9.987 -1.403 -11.152 1.00 90.81 103 LYS A N 1
ATOM 809 C CA . LYS A 1 103 ? -10.421 -2.016 -12.411 1.00 90.81 103 LYS A CA 1
ATOM 810 C C . LYS A 1 103 ? -11.717 -2.776 -12.198 1.00 90.81 103 LYS A C 1
ATOM 812 O O . LYS A 1 103 ? -11.812 -3.559 -11.264 1.00 90.81 103 LYS A O 1
ATOM 817 N N . LYS A 1 104 ? -12.682 -2.568 -13.090 1.00 91.44 104 LYS A N 1
ATOM 818 C CA . LYS A 1 104 ? -13.817 -3.481 -13.218 1.00 91.44 104 LYS A CA 1
ATOM 819 C C . LYS A 1 104 ? -13.285 -4.805 -13.744 1.00 91.44 104 LYS A C 1
ATOM 821 O O . LYS A 1 104 ? -12.462 -4.792 -14.659 1.00 91.44 104 LYS A O 1
ATOM 826 N N . ILE A 1 105 ? -13.741 -5.906 -13.167 1.00 89.00 105 ILE A N 1
ATOM 827 C CA . ILE A 1 105 ? -13.380 -7.243 -13.621 1.00 89.00 105 ILE A CA 1
ATOM 828 C C . ILE A 1 105 ? -14.630 -8.027 -13.998 1.00 89.00 105 ILE A C 1
ATOM 830 O O . ILE A 1 105 ? -15.680 -7.918 -13.356 1.00 89.00 105 ILE A O 1
ATOM 834 N N . PHE A 1 106 ? -14.490 -8.837 -15.041 1.00 89.12 106 PHE A N 1
ATOM 835 C CA . PHE A 1 106 ? -15.471 -9.843 -15.404 1.00 89.12 106 PHE A CA 1
ATOM 836 C C . PHE A 1 106 ? -14.752 -11.153 -15.709 1.00 89.12 106 PHE A C 1
ATOM 838 O O . PHE A 1 106 ? -14.114 -11.302 -16.748 1.00 89.12 106 PHE A O 1
ATOM 845 N N . LEU A 1 107 ? -14.839 -12.093 -14.774 1.00 83.38 107 LEU A N 1
ATOM 846 C CA . LEU A 1 107 ? -14.265 -13.423 -14.909 1.00 83.38 107 LEU A CA 1
ATOM 847 C C . LEU A 1 107 ? -15.338 -14.346 -15.478 1.00 83.38 107 LEU A C 1
ATOM 849 O O . LEU A 1 107 ? -16.061 -15.010 -14.734 1.00 83.38 107 LEU A O 1
ATOM 853 N N . VAL A 1 108 ? -15.442 -14.362 -16.809 1.00 81.94 108 VAL A N 1
ATOM 854 C CA . VAL A 1 108 ? -16.455 -15.133 -17.552 1.00 81.94 108 VAL A CA 1
ATOM 855 C C . VAL A 1 108 ? -16.477 -16.597 -17.112 1.00 81.94 108 VAL A C 1
ATOM 857 O O . VAL A 1 108 ? -17.550 -17.130 -16.852 1.00 81.94 108 VAL A O 1
ATOM 860 N N . GLN A 1 109 ? -15.300 -17.213 -16.954 1.00 82.88 109 GLN A N 1
ATOM 861 C CA . GLN A 1 109 ? -15.160 -18.628 -16.592 1.00 82.88 109 GLN A CA 1
ATOM 862 C C . GLN A 1 109 ? -15.802 -18.995 -15.245 1.00 82.88 109 GLN A C 1
ATOM 864 O O . GLN A 1 109 ? -16.249 -20.122 -15.070 1.00 82.88 109 GLN A O 1
ATOM 869 N N . TYR A 1 110 ? -15.889 -18.038 -14.318 1.00 84.06 110 TYR A N 1
ATOM 870 C CA . TYR A 1 110 ? -16.487 -18.233 -12.995 1.00 84.06 110 TYR A CA 1
ATOM 871 C C . TYR A 1 110 ? -17.851 -17.553 -12.846 1.00 84.06 110 TYR A C 1
ATOM 873 O O . TYR A 1 110 ? -18.464 -17.641 -11.787 1.00 84.06 110 TYR A O 1
ATOM 881 N N . GLY A 1 111 ? -18.315 -16.824 -13.867 1.00 85.69 111 GLY A N 1
ATOM 882 C CA . GLY A 1 111 ? -19.493 -15.966 -13.751 1.00 85.69 111 GLY A CA 1
ATOM 883 C C . GLY A 1 111 ? -19.340 -14.864 -12.694 1.00 85.69 111 GLY A C 1
ATOM 884 O O . GLY A 1 111 ? -20.338 -14.437 -12.121 1.00 85.69 111 GLY A O 1
ATOM 885 N N . ILE A 1 112 ? -18.108 -14.419 -12.412 1.00 88.81 112 ILE A N 1
ATOM 886 C CA . ILE A 1 112 ? -17.822 -13.433 -11.359 1.00 88.81 112 ILE A CA 1
ATOM 887 C C . ILE A 1 112 ? -17.732 -12.023 -11.942 1.00 88.81 112 ILE A C 1
ATOM 889 O O . ILE A 1 112 ? -17.011 -11.782 -12.916 1.00 88.81 112 ILE A O 1
ATOM 893 N N . ARG A 1 113 ? -18.406 -11.071 -11.292 1.00 90.44 113 ARG A N 1
ATOM 894 C CA . ARG A 1 113 ? -18.280 -9.629 -11.544 1.00 90.44 113 ARG A CA 1
ATOM 895 C C . ARG A 1 113 ? -17.851 -8.909 -10.280 1.00 90.44 113 ARG A C 1
ATOM 897 O O . ARG A 1 113 ? -18.289 -9.250 -9.182 1.00 90.44 113 ARG A O 1
ATOM 904 N N . GLY A 1 114 ? -17.014 -7.893 -10.445 1.00 91.38 114 GLY A N 1
ATOM 905 C CA . GLY A 1 114 ? -16.527 -7.135 -9.304 1.00 91.38 114 GLY A CA 1
ATOM 906 C C . GLY A 1 114 ? -15.566 -6.011 -9.648 1.00 91.38 114 GLY A C 1
ATOM 907 O O . GLY A 1 114 ? -15.408 -5.616 -10.809 1.00 91.38 114 GLY A O 1
ATOM 908 N N . ASP A 1 115 ? -14.892 -5.519 -8.615 1.00 93.06 115 ASP A N 1
ATOM 909 C CA . ASP A 1 115 ? -13.853 -4.502 -8.709 1.00 93.06 115 ASP A CA 1
ATOM 910 C C . ASP A 1 115 ? -12.536 -4.983 -8.096 1.00 93.06 115 ASP A C 1
ATOM 912 O O . ASP A 1 115 ? -12.452 -5.294 -6.910 1.00 93.06 115 ASP A O 1
ATOM 916 N N . LEU A 1 116 ? -11.463 -4.924 -8.877 1.00 94.25 116 LEU A N 1
ATOM 917 C CA . LEU A 1 116 ? -10.102 -4.992 -8.367 1.00 94.25 116 LEU A CA 1
ATOM 918 C C . LEU A 1 116 ? -9.732 -3.658 -7.704 1.00 94.25 116 LEU A C 1
ATOM 920 O O . LEU A 1 116 ? -9.845 -2.588 -8.314 1.00 94.25 116 LEU A O 1
ATOM 924 N N . ARG A 1 117 ? -9.240 -3.728 -6.469 1.00 95.19 117 ARG A N 1
ATOM 925 C CA . ARG A 1 117 ? -8.735 -2.618 -5.657 1.00 95.19 117 ARG A CA 1
ATOM 926 C C . ARG A 1 117 ? -7.296 -2.906 -5.234 1.00 95.19 117 ARG A C 1
ATOM 928 O O . ARG A 1 117 ? -6.984 -3.948 -4.668 1.00 95.19 117 ARG A O 1
ATOM 935 N N . SER A 1 118 ? -6.416 -1.947 -5.489 1.00 93.81 118 SER A N 1
ATOM 936 C CA . SER A 1 118 ? -4.997 -2.000 -5.118 1.00 93.81 118 SER A CA 1
ATOM 937 C C . SER A 1 118 ? -4.552 -0.591 -4.699 1.00 93.81 118 SER A C 1
ATOM 939 O O . SER A 1 118 ? -5.192 0.001 -3.838 1.00 93.81 118 SER A O 1
ATOM 941 N N . ALA A 1 119 ? -3.517 0.003 -5.294 1.00 87.94 119 ALA A N 1
ATOM 942 C CA . ALA A 1 119 ? -2.911 1.258 -4.834 1.00 87.94 119 ALA A CA 1
ATOM 943 C C . ALA A 1 119 ? -3.805 2.506 -4.951 1.00 87.94 119 ALA A C 1
ATOM 945 O O . ALA A 1 119 ? -3.566 3.505 -4.275 1.00 87.94 119 ALA A O 1
ATOM 946 N N . LYS A 1 120 ? -4.817 2.486 -5.828 1.00 88.88 120 LYS A N 1
ATOM 947 C CA . LYS A 1 120 ? -5.710 3.638 -6.075 1.00 88.88 120 LYS A CA 1
ATOM 948 C C . LYS A 1 120 ? -7.104 3.484 -5.463 1.00 88.88 120 LYS A C 1
ATOM 950 O O . LYS A 1 120 ? -7.963 4.335 -5.701 1.00 88.88 120 LYS A O 1
ATOM 955 N N . GLY A 1 121 ? -7.353 2.421 -4.708 1.00 92.88 121 GLY A N 1
ATOM 956 C CA . GLY A 1 121 ? -8.661 2.119 -4.134 1.00 92.88 121 GLY A CA 1
ATOM 957 C C . GLY A 1 121 ? -8.553 1.641 -2.705 1.00 92.88 121 GLY A C 1
ATOM 958 O O . GLY A 1 121 ? -7.464 1.410 -2.197 1.00 92.88 121 GLY A O 1
ATOM 959 N N . TYR A 1 122 ? -9.701 1.494 -2.066 1.00 96.06 122 TYR A N 1
ATOM 960 C CA . TYR A 1 122 ? -9.792 0.955 -0.722 1.00 96.06 122 TYR A CA 1
ATOM 961 C C . TYR A 1 122 ? -10.951 -0.030 -0.635 1.00 96.06 122 TYR A C 1
ATOM 963 O O . TYR A 1 122 ? -11.887 0.028 -1.436 1.00 96.06 122 TYR A O 1
ATOM 971 N N . LEU A 1 123 ? -10.869 -0.928 0.341 1.00 96.88 123 LEU A N 1
ATOM 972 C CA . LEU A 1 123 ? -11.927 -1.867 0.698 1.00 96.88 123 LEU A CA 1
ATOM 973 C C . LEU A 1 123 ? -12.279 -1.682 2.167 1.00 96.88 123 LEU A C 1
ATOM 975 O O . LEU A 1 123 ? -11.388 -1.609 3.011 1.00 96.88 123 LEU A O 1
ATOM 979 N N . ILE A 1 124 ? -13.575 -1.603 2.468 1.00 97.06 124 ILE A N 1
ATOM 980 C CA . ILE A 1 124 ? -14.065 -1.504 3.848 1.00 97.06 124 ILE A CA 1
ATOM 981 C C . ILE A 1 124 ? -13.929 -2.858 4.536 1.00 97.06 124 ILE A C 1
ATOM 983 O O . ILE A 1 124 ? -14.325 -3.886 3.986 1.00 97.06 124 ILE A O 1
ATOM 987 N N . VAL A 1 125 ? -13.395 -2.861 5.754 1.00 96.25 125 VAL A N 1
ATOM 988 C CA . VAL A 1 125 ? -13.377 -4.053 6.602 1.00 96.25 125 VAL A CA 1
ATOM 989 C C . VAL A 1 125 ? -14.649 -4.037 7.444 1.00 96.25 125 VAL A C 1
ATOM 991 O O . VAL A 1 125 ? -14.766 -3.282 8.403 1.00 96.25 125 VAL A O 1
ATOM 994 N N . TRP A 1 126 ? -15.640 -4.827 7.027 1.00 93.69 126 TRP A N 1
ATOM 995 C CA . TRP A 1 126 ? -17.005 -4.757 7.560 1.00 93.69 126 TRP A CA 1
ATOM 996 C C . TRP A 1 126 ? -17.184 -5.413 8.923 1.00 93.69 126 TRP A C 1
ATOM 998 O O . TRP A 1 126 ? -18.002 -4.961 9.721 1.00 93.69 126 TRP A O 1
ATOM 1008 N N . HIS A 1 127 ? -16.445 -6.490 9.178 1.00 91.62 127 HIS A N 1
ATOM 1009 C CA . HIS A 1 127 ? -16.645 -7.327 10.351 1.00 91.62 127 HIS A CA 1
ATOM 1010 C C . HIS A 1 127 ? -15.396 -7.345 11.217 1.00 91.62 127 HIS A C 1
ATOM 1012 O O . HIS A 1 127 ? -14.274 -7.459 10.724 1.00 91.62 127 HIS A O 1
ATOM 1018 N N . ASP A 1 128 ? -15.591 -7.286 12.533 1.00 89.69 128 ASP A N 1
ATOM 1019 C CA . ASP A 1 128 ? -14.475 -7.214 13.475 1.00 89.69 128 ASP A CA 1
ATOM 1020 C C . ASP A 1 128 ? -13.628 -8.505 13.491 1.00 89.69 128 ASP A C 1
ATOM 1022 O O . ASP A 1 128 ? -12.441 -8.476 13.820 1.00 89.69 128 ASP A O 1
ATOM 1026 N N . SER A 1 129 ? -14.211 -9.633 13.073 1.00 89.25 129 SER A N 1
ATOM 1027 C CA . SER A 1 129 ? -13.508 -10.902 12.854 1.00 89.25 129 SER A CA 1
ATOM 1028 C C . SER A 1 129 ? -12.555 -10.864 11.652 1.00 89.25 129 SER A C 1
ATOM 1030 O O . SER A 1 129 ? -11.528 -11.539 11.673 1.00 89.25 129 SER A O 1
ATOM 1032 N N . SER A 1 130 ? -12.835 -10.037 10.639 1.00 95.56 130 SER A N 1
ATOM 1033 C CA . SER A 1 130 ? -12.056 -9.972 9.397 1.00 95.56 130 SER A CA 1
ATOM 1034 C C . SER A 1 130 ? -10.663 -9.365 9.578 1.00 95.56 130 SER A C 1
ATOM 1036 O O . SER A 1 130 ? -9.770 -9.642 8.781 1.00 95.56 130 SER A O 1
ATOM 1038 N N . TRP A 1 131 ? -10.440 -8.579 10.636 1.00 95.31 131 TRP A N 1
ATOM 1039 C CA . TRP A 1 131 ? -9.128 -7.986 10.923 1.00 95.31 131 TRP A CA 1
ATOM 1040 C C . TRP A 1 131 ? -8.045 -9.039 11.161 1.00 95.31 131 TRP A C 1
ATOM 1042 O O . TRP A 1 131 ? -6.923 -8.876 10.691 1.00 95.31 131 TRP A O 1
ATOM 1052 N N . GLY A 1 132 ? -8.377 -10.131 11.856 1.00 95.00 132 GLY A N 1
ATOM 1053 C CA . GLY A 1 132 ? -7.421 -11.208 12.125 1.00 95.00 132 GLY A CA 1
ATOM 1054 C C . GLY A 1 132 ? -7.024 -11.975 10.863 1.00 95.00 132 GLY A C 1
ATOM 1055 O O . GLY A 1 132 ? -5.869 -12.358 10.709 1.00 95.00 132 GLY A O 1
ATOM 1056 N N . GLU A 1 133 ? -7.963 -12.182 9.942 1.00 95.62 133 GLU A N 1
ATOM 1057 C CA . GLU A 1 133 ? -7.685 -12.829 8.655 1.00 95.62 133 GLU A CA 1
ATOM 1058 C C . GLU A 1 133 ? -6.865 -11.929 7.731 1.00 95.62 133 GLU A C 1
ATOM 1060 O O . GLU A 1 133 ? -5.909 -12.392 7.113 1.00 95.62 133 GLU A O 1
ATOM 1065 N N . LEU A 1 134 ? -7.175 -10.631 7.697 1.00 96.31 134 LEU A N 1
ATOM 1066 C CA . LEU A 1 134 ? -6.393 -9.663 6.937 1.00 96.31 134 LEU A CA 1
ATOM 1067 C C . LEU A 1 134 ? -4.951 -9.554 7.465 1.00 96.31 134 LEU A C 1
ATOM 1069 O O . LEU A 1 134 ? -4.020 -9.502 6.666 1.00 96.31 134 LEU A O 1
ATOM 1073 N N . ALA A 1 135 ? -4.754 -9.576 8.789 1.00 93.06 135 ALA A N 1
ATOM 1074 C CA . ALA A 1 135 ? -3.422 -9.594 9.405 1.00 93.06 135 ALA A CA 1
ATOM 1075 C C . ALA A 1 135 ? -2.616 -10.829 8.978 1.00 93.06 135 ALA A C 1
ATOM 1077 O O . ALA A 1 135 ? -1.477 -10.702 8.533 1.00 93.06 135 ALA A O 1
ATOM 1078 N N . LYS A 1 136 ? -3.240 -12.016 9.003 1.00 92.94 136 LYS A N 1
ATOM 1079 C CA . LYS A 1 136 ? -2.618 -13.258 8.517 1.00 92.94 136 LYS A CA 1
ATOM 1080 C C . LYS A 1 136 ? -2.242 -13.183 7.036 1.00 92.94 136 LYS A C 1
ATOM 1082 O O . LYS A 1 136 ? -1.171 -13.653 6.668 1.00 92.94 136 LYS A O 1
ATOM 1087 N N . ALA A 1 137 ? -3.090 -12.589 6.195 1.00 92.81 137 ALA A N 1
ATOM 1088 C CA . ALA A 1 137 ? -2.803 -12.409 4.771 1.00 92.81 137 ALA A CA 1
ATOM 1089 C C . ALA A 1 137 ? -1.622 -11.457 4.521 1.00 92.81 137 ALA A C 1
ATOM 1091 O O . ALA A 1 137 ? -0.788 -11.716 3.652 1.00 92.81 137 ALA A O 1
ATOM 1092 N N . ALA A 1 138 ? -1.531 -10.373 5.295 1.00 85.50 138 ALA A N 1
ATOM 1093 C CA . ALA A 1 138 ? -0.422 -9.426 5.218 1.00 85.50 138 ALA A CA 1
ATOM 1094 C C . ALA A 1 138 ? 0.909 -10.053 5.677 1.00 85.50 138 ALA A C 1
ATOM 1096 O O . ALA A 1 138 ? 1.940 -9.820 5.048 1.00 85.50 138 ALA A O 1
ATOM 1097 N N . ALA A 1 139 ? 0.872 -10.887 6.722 1.00 82.56 139 ALA A N 1
ATOM 1098 C CA . ALA A 1 139 ? 2.037 -11.593 7.260 1.00 82.56 139 ALA A CA 1
ATOM 1099 C C . ALA A 1 139 ? 2.469 -12.825 6.440 1.00 82.56 139 ALA A C 1
ATOM 1101 O O . ALA A 1 139 ? 3.547 -13.372 6.676 1.00 82.56 139 ALA A O 1
ATOM 1102 N N . ALA A 1 140 ? 1.626 -13.306 5.521 1.00 79.50 140 ALA A N 1
ATOM 1103 C CA . ALA A 1 140 ? 1.941 -14.460 4.690 1.00 79.50 140 ALA A CA 1
ATOM 1104 C C . ALA A 1 140 ? 3.142 -14.183 3.770 1.00 79.50 140 ALA A C 1
ATOM 1106 O O . ALA A 1 140 ? 3.390 -13.042 3.380 1.00 79.50 140 ALA A O 1
ATOM 1107 N N . ASP A 1 141 ? 3.858 -15.251 3.399 1.00 74.69 141 ASP A N 1
ATOM 1108 C CA . ASP A 1 141 ? 4.939 -15.194 2.409 1.00 74.69 141 ASP A CA 1
ATOM 1109 C C . ASP A 1 141 ? 4.458 -14.439 1.150 1.00 74.69 141 ASP A C 1
ATOM 1111 O O . ASP A 1 141 ? 3.440 -14.833 0.573 1.00 74.69 141 ASP A O 1
ATOM 1115 N N . PRO A 1 142 ? 5.164 -13.379 0.710 1.00 70.81 142 PRO A N 1
ATOM 1116 C CA . PRO A 1 142 ? 4.784 -12.588 -0.456 1.00 70.81 142 PRO A CA 1
ATOM 1117 C C . PRO A 1 142 ? 4.622 -13.376 -1.758 1.00 70.81 142 PRO A C 1
ATOM 1119 O O . PRO A 1 142 ? 3.902 -12.929 -2.647 1.00 70.81 142 PRO A O 1
ATOM 1122 N N . ASN A 1 143 ? 5.266 -14.539 -1.873 1.00 73.56 143 ASN A N 1
ATOM 1123 C CA . ASN A 1 143 ? 5.168 -15.410 -3.045 1.00 73.56 143 ASN A CA 1
ATOM 1124 C C . ASN A 1 143 ? 4.027 -16.430 -2.935 1.00 73.56 143 ASN A C 1
ATOM 1126 O O . ASN A 1 143 ? 3.734 -17.151 -3.890 1.00 73.56 143 ASN A O 1
ATOM 1130 N N . LYS A 1 144 ? 3.384 -16.517 -1.769 1.00 78.62 144 LYS A N 1
ATOM 1131 C CA . LYS A 1 144 ? 2.282 -17.435 -1.506 1.00 78.62 144 LYS A CA 1
ATOM 1132 C C . LYS A 1 144 ? 0.965 -16.733 -1.816 1.00 78.62 144 LYS A C 1
ATOM 1134 O O . LYS A 1 144 ? 0.716 -15.646 -1.314 1.00 78.62 144 LYS A O 1
ATOM 1139 N N . TYR A 1 145 ? 0.106 -17.378 -2.602 1.00 88.56 145 TYR A N 1
ATOM 1140 C CA . TYR A 1 145 ? -1.173 -16.822 -3.079 1.00 88.56 145 TYR A CA 1
ATOM 1141 C C . TYR A 1 145 ? -1.016 -15.649 -4.068 1.00 88.56 145 TYR A C 1
ATOM 1143 O O . TYR A 1 145 ? -1.591 -14.576 -3.844 1.00 88.56 145 TYR A O 1
ATOM 1151 N N . PRO A 1 146 ? -0.235 -15.815 -5.154 1.00 86.06 146 PRO A N 1
ATOM 1152 C CA . PRO A 1 146 ? -0.131 -14.788 -6.180 1.00 86.06 146 PRO A CA 1
ATOM 1153 C C . PRO A 1 146 ? -1.493 -14.546 -6.835 1.00 86.06 146 PRO A C 1
ATOM 1155 O O . PRO A 1 146 ? -2.331 -15.446 -6.927 1.00 86.06 146 PRO A O 1
ATOM 1158 N N . MET A 1 147 ? -1.705 -13.327 -7.319 1.00 86.19 147 MET A N 1
ATOM 1159 C CA . MET A 1 147 ? -2.865 -13.034 -8.155 1.00 86.19 147 MET A CA 1
ATOM 1160 C C . MET A 1 147 ? -2.801 -13.873 -9.451 1.00 86.19 147 MET A C 1
ATOM 1162 O O . MET A 1 147 ? -1.744 -13.911 -10.080 1.00 86.19 147 MET A O 1
ATOM 1166 N N . PRO A 1 148 ? -3.888 -14.556 -9.857 1.00 85.12 148 PRO A N 1
ATOM 1167 C CA . PRO A 1 148 ? -3.889 -15.403 -11.048 1.00 85.12 148 PRO A CA 1
ATOM 1168 C C . PRO A 1 148 ? -3.921 -14.599 -12.355 1.00 85.12 148 PRO A C 1
ATOM 1170 O O . PRO A 1 148 ? -4.492 -13.508 -12.416 1.00 85.12 148 PRO A O 1
ATOM 1173 N N . ASP A 1 149 ? -3.377 -15.179 -13.429 1.00 82.94 149 ASP A N 1
ATOM 1174 C CA . ASP A 1 149 ? -3.314 -14.564 -14.767 1.00 82.94 149 ASP A CA 1
ATOM 1175 C C . ASP A 1 149 ? -4.692 -14.170 -15.311 1.00 82.94 149 ASP A C 1
ATOM 1177 O O . ASP A 1 149 ? -4.860 -13.071 -15.836 1.00 82.94 149 ASP A O 1
ATOM 1181 N N . SER A 1 150 ? -5.713 -14.994 -15.069 1.00 81.19 150 SER A N 1
ATOM 1182 C CA . SER A 1 150 ? -7.102 -14.697 -15.446 1.00 81.19 150 SER A CA 1
ATOM 1183 C C . SER A 1 150 ? -7.633 -13.405 -14.810 1.00 81.19 150 SER A C 1
ATOM 1185 O O . SER A 1 150 ? -8.417 -12.681 -15.428 1.00 81.19 150 SER A O 1
ATOM 1187 N N . LEU A 1 151 ? -7.180 -13.059 -13.597 1.00 82.81 151 LEU A N 1
ATOM 1188 C CA . LEU A 1 151 ? -7.518 -11.791 -12.947 1.00 82.81 151 LEU A CA 1
ATOM 1189 C C . LEU A 1 151 ? -6.758 -10.607 -13.560 1.00 82.81 151 LEU A C 1
ATOM 1191 O O . LEU A 1 151 ? -7.322 -9.515 -13.649 1.00 82.81 151 LEU A O 1
ATOM 1195 N N . PHE A 1 152 ? -5.517 -10.802 -14.014 1.00 82.12 152 PHE A N 1
ATOM 1196 C CA . PHE A 1 152 ? -4.778 -9.778 -14.759 1.00 82.12 152 PHE A CA 1
ATOM 1197 C C . PHE A 1 152 ? -5.452 -9.477 -16.103 1.00 82.12 152 PHE A C 1
ATOM 1199 O O . PHE A 1 152 ? -5.741 -8.314 -16.406 1.00 82.12 152 PHE A O 1
ATOM 1206 N N . GLU A 1 153 ? -5.787 -10.522 -16.857 1.00 82.81 153 GLU A N 1
ATOM 1207 C CA . GLU A 1 153 ? -6.493 -10.432 -18.136 1.00 82.81 153 GLU A CA 1
ATOM 1208 C C . GLU A 1 153 ? -7.852 -9.744 -17.985 1.00 82.81 153 GLU A C 1
ATOM 1210 O O . GLU A 1 153 ? -8.130 -8.765 -18.681 1.00 82.81 153 GLU A O 1
ATOM 1215 N N . ALA A 1 154 ? -8.667 -10.176 -17.016 1.00 83.31 154 ALA A N 1
ATOM 1216 C CA . ALA A 1 154 ? -9.980 -9.585 -16.759 1.00 83.31 154 ALA A CA 1
ATOM 1217 C C . ALA A 1 154 ? -9.906 -8.111 -16.331 1.00 83.31 154 ALA A C 1
ATOM 1219 O O . ALA A 1 154 ? -10.826 -7.340 -16.602 1.00 83.31 154 ALA A O 1
ATOM 1220 N N . ALA A 1 155 ? -8.817 -7.699 -15.677 1.00 82.75 155 ALA A N 1
ATOM 1221 C CA . ALA A 1 155 ? -8.563 -6.308 -15.305 1.00 82.75 155 ALA A CA 1
ATOM 1222 C C . ALA A 1 155 ? -7.905 -5.481 -16.434 1.00 82.75 155 ALA A C 1
ATOM 1224 O O . ALA A 1 155 ? -7.666 -4.274 -16.262 1.00 82.75 155 ALA A O 1
ATOM 1225 N N . GLY A 1 156 ? -7.607 -6.103 -17.583 1.00 82.38 156 GLY A N 1
ATOM 1226 C CA . GLY A 1 156 ? -6.941 -5.473 -18.722 1.00 82.38 156 GLY A CA 1
ATOM 1227 C C . GLY A 1 156 ? -5.548 -4.954 -18.368 1.00 82.38 156 GLY A C 1
ATOM 1228 O O . GLY A 1 156 ? -5.164 -3.861 -18.793 1.00 82.38 156 GLY A O 1
ATOM 1229 N N . VAL A 1 157 ? -4.825 -5.679 -17.513 1.00 79.06 157 VAL A N 1
ATOM 1230 C CA . VAL A 1 157 ? -3.455 -5.362 -17.103 1.00 79.06 157 VAL A CA 1
ATOM 1231 C C . VAL A 1 157 ? -2.545 -6.548 -17.424 1.00 79.06 157 VAL A C 1
ATOM 1233 O O . VAL A 1 157 ? -2.948 -7.689 -17.237 1.00 79.06 157 VAL A O 1
ATOM 1236 N N . PRO A 1 158 ? -1.315 -6.322 -17.906 1.00 73.81 158 PRO A N 1
ATOM 1237 C CA . PRO A 1 158 ? -0.405 -7.422 -18.186 1.00 73.81 158 PRO A CA 1
ATOM 1238 C C . PRO A 1 158 ? 0.011 -8.129 -16.888 1.00 73.81 158 PRO A C 1
ATOM 1240 O O . PRO A 1 158 ? 0.349 -7.473 -15.884 1.00 73.81 158 PRO A O 1
ATOM 1243 N N . ALA A 1 159 ? 0.021 -9.464 -16.944 1.00 69.56 159 ALA A N 1
ATOM 1244 C CA . ALA A 1 159 ? 0.579 -10.311 -15.900 1.00 69.56 159 ALA A CA 1
ATOM 1245 C C . ALA A 1 159 ? 2.025 -9.878 -15.581 1.00 69.56 159 ALA A C 1
ATOM 1247 O O . ALA A 1 159 ? 2.745 -9.389 -16.467 1.00 69.56 159 ALA A O 1
ATOM 1248 N N . PRO A 1 160 ? 2.455 -9.964 -14.313 1.00 63.19 160 PRO A N 1
ATOM 1249 C CA . PRO A 1 160 ? 3.815 -9.619 -13.954 1.00 63.19 160 PRO A CA 1
ATOM 1250 C C . PRO A 1 160 ? 4.778 -10.551 -14.693 1.00 63.19 160 PRO A C 1
ATOM 1252 O O . PRO A 1 160 ? 4.628 -11.768 -14.666 1.00 63.19 160 PRO A O 1
ATOM 1255 N N . ARG A 1 161 ? 5.814 -9.984 -15.320 1.00 54.88 161 ARG A N 1
ATOM 1256 C CA . ARG A 1 161 ? 7.005 -10.781 -15.639 1.00 54.88 161 ARG A CA 1
ATOM 1257 C C . ARG A 1 161 ? 7.585 -11.249 -14.308 1.00 54.88 161 ARG A C 1
ATOM 1259 O O . ARG A 1 161 ? 7.663 -10.432 -13.395 1.00 54.88 161 ARG A O 1
ATOM 1266 N N . ALA A 1 162 ? 7.963 -12.519 -14.184 1.00 44.88 162 ALA A N 1
ATOM 1267 C CA . ALA A 1 162 ? 8.574 -13.039 -12.964 1.00 44.88 162 ALA A CA 1
ATOM 1268 C C . ALA A 1 162 ? 9.763 -12.149 -12.555 1.00 44.88 162 ALA A C 1
ATOM 1270 O O . ALA A 1 162 ? 10.776 -12.102 -13.250 1.00 44.88 162 ALA A O 1
ATOM 1271 N N . ILE A 1 163 ? 9.619 -11.404 -11.457 1.00 41.56 163 ILE A N 1
ATOM 1272 C CA . ILE A 1 163 ? 10.717 -10.643 -10.861 1.00 41.56 163 ILE A CA 1
ATOM 1273 C C . ILE A 1 163 ? 11.276 -11.538 -9.761 1.00 41.56 163 ILE A C 1
ATOM 1275 O O . ILE A 1 163 ? 10.616 -11.748 -8.745 1.00 41.56 163 ILE A O 1
ATOM 1279 N N . ALA A 1 164 ? 12.471 -12.092 -9.969 1.00 37.81 164 ALA A N 1
ATOM 1280 C CA . ALA A 1 164 ? 13.224 -12.722 -8.889 1.00 37.81 164 ALA A CA 1
ATOM 1281 C C . ALA A 1 164 ? 13.356 -11.714 -7.732 1.00 37.81 164 ALA A C 1
ATOM 1283 O O . ALA A 1 164 ? 13.660 -10.546 -7.984 1.00 37.81 164 ALA A O 1
ATOM 1284 N N . SER A 1 165 ? 13.069 -12.143 -6.496 1.00 41.16 165 SER A N 1
ATOM 1285 C CA . SER A 1 165 ? 13.008 -11.298 -5.293 1.00 41.16 165 SER A CA 1
ATOM 1286 C C . SER A 1 165 ? 14.052 -10.173 -5.294 1.00 41.16 165 SER A C 1
ATOM 1288 O O . SER A 1 165 ? 15.239 -10.450 -5.495 1.00 41.16 165 SER A O 1
ATOM 1290 N N . PRO A 1 166 ? 13.659 -8.907 -5.060 1.00 45.00 166 PRO A N 1
ATOM 1291 C CA . PRO A 1 166 ? 14.592 -7.803 -5.154 1.00 45.00 166 PRO A CA 1
ATOM 1292 C C . PRO A 1 166 ? 15.682 -7.922 -4.071 1.00 45.00 166 PRO A C 1
ATOM 1294 O O . PRO A 1 166 ? 15.384 -8.211 -2.909 1.00 45.00 166 PRO A O 1
ATOM 1297 N N . PRO A 1 167 ? 16.949 -7.655 -4.411 1.00 42.78 167 PRO A N 1
ATOM 1298 C CA . PRO A 1 167 ? 18.044 -7.630 -3.450 1.00 42.78 167 PRO A CA 1
ATOM 1299 C C . PRO A 1 167 ? 17.825 -6.525 -2.404 1.00 42.78 167 PRO A C 1
ATOM 1301 O O . PRO A 1 167 ? 17.604 -5.365 -2.749 1.00 42.78 167 PRO A O 1
ATOM 1304 N N . LEU A 1 168 ? 17.946 -6.865 -1.115 1.00 54.00 168 LEU A N 1
ATOM 1305 C CA . LEU A 1 168 ? 17.679 -5.963 0.022 1.00 54.00 168 LEU A CA 1
ATOM 1306 C C . LEU A 1 168 ? 18.631 -4.746 0.121 1.00 54.00 168 LEU A C 1
ATOM 1308 O O . LEU A 1 168 ? 18.408 -3.856 0.941 1.00 54.00 168 LEU A O 1
ATOM 1312 N N . THR A 1 169 ? 19.691 -4.668 -0.696 1.00 63.75 169 THR A N 1
ATOM 1313 C CA . THR A 1 169 ? 20.615 -3.517 -0.765 1.00 63.75 169 THR A CA 1
ATOM 1314 C C . THR A 1 169 ? 21.142 -3.292 -2.188 1.00 63.75 169 THR A C 1
ATOM 1316 O O . THR A 1 169 ? 21.209 -4.233 -2.975 1.00 63.75 169 THR A O 1
ATOM 1319 N N . ILE A 1 170 ? 21.596 -2.068 -2.511 1.00 62.28 170 ILE A N 1
ATOM 1320 C CA . ILE A 1 170 ? 22.281 -1.772 -3.792 1.00 62.28 170 ILE A CA 1
ATOM 1321 C C . ILE A 1 170 ? 23.522 -2.663 -3.961 1.00 62.28 170 ILE A C 1
ATOM 1323 O O . ILE A 1 170 ? 23.792 -3.128 -5.062 1.00 62.28 170 ILE A O 1
ATOM 1327 N N . ALA A 1 171 ? 24.254 -2.938 -2.876 1.00 65.62 171 ALA A N 1
ATOM 1328 C CA . ALA A 1 171 ? 25.429 -3.808 -2.898 1.00 65.62 171 ALA A CA 1
ATOM 1329 C C . ALA A 1 171 ? 25.063 -5.259 -3.249 1.00 65.62 171 ALA A C 1
ATOM 1331 O O . ALA A 1 171 ? 25.673 -5.839 -4.142 1.00 65.62 171 ALA A O 1
ATOM 1332 N N . ALA A 1 172 ? 24.025 -5.812 -2.613 1.00 62.84 172 ALA A N 1
ATOM 1333 C CA . ALA A 1 172 ? 23.509 -7.138 -2.948 1.00 62.84 172 ALA A CA 1
ATOM 1334 C C . ALA A 1 172 ? 22.967 -7.185 -4.385 1.00 62.84 172 ALA A C 1
ATOM 1336 O O . ALA A 1 172 ? 23.176 -8.168 -5.086 1.00 62.84 172 ALA A O 1
ATOM 1337 N N . ALA A 1 173 ? 22.329 -6.103 -4.845 1.00 70.00 173 ALA A N 1
ATOM 1338 C CA . ALA A 1 173 ? 21.829 -6.017 -6.209 1.00 70.00 173 ALA A CA 1
ATOM 1339 C C . ALA A 1 173 ? 22.941 -6.016 -7.244 1.00 70.00 173 ALA A C 1
ATOM 1341 O O . ALA A 1 173 ? 22.843 -6.741 -8.223 1.00 70.00 173 ALA A O 1
ATOM 1342 N N . ARG A 1 174 ? 24.017 -5.262 -6.999 1.00 77.94 174 ARG A N 1
ATOM 1343 C CA . ARG A 1 174 ? 25.210 -5.287 -7.849 1.00 77.94 174 ARG A CA 1
ATOM 1344 C C . ARG A 1 174 ? 25.891 -6.655 -7.841 1.00 77.94 174 ARG A C 1
ATOM 1346 O O . ARG A 1 174 ? 26.327 -7.099 -8.892 1.00 77.94 174 ARG A O 1
ATOM 1353 N N . ALA A 1 175 ? 25.966 -7.316 -6.684 1.00 75.88 175 ALA A N 1
ATOM 1354 C CA . ALA A 1 175 ? 26.589 -8.635 -6.555 1.00 75.88 175 ALA A CA 1
ATOM 1355 C C . ALA A 1 175 ? 25.839 -9.738 -7.323 1.00 75.88 175 ALA A C 1
ATOM 1357 O O . ALA A 1 175 ? 26.452 -10.727 -7.710 1.00 75.88 175 ALA A O 1
ATOM 1358 N N . GLY A 1 176 ? 24.532 -9.567 -7.543 1.00 76.50 176 GLY A N 1
ATOM 1359 C CA . GLY A 1 176 ? 23.705 -10.495 -8.315 1.00 76.50 176 GLY A CA 1
ATOM 1360 C C . GLY A 1 176 ? 23.658 -10.222 -9.821 1.00 76.50 176 GLY A C 1
ATOM 1361 O O . GLY A 1 176 ? 22.951 -10.939 -10.523 1.00 76.50 176 GLY A O 1
ATOM 1362 N N . LEU A 1 177 ? 24.349 -9.193 -10.326 1.00 82.31 177 LEU A N 1
ATOM 1363 C CA . LEU A 1 177 ? 24.349 -8.903 -11.759 1.00 82.31 177 LEU A CA 1
ATOM 1364 C C . LEU A 1 177 ? 25.262 -9.865 -12.514 1.00 82.31 177 LEU A C 1
ATOM 1366 O O . LEU A 1 177 ? 26.423 -10.056 -12.153 1.00 82.31 177 LEU A O 1
ATOM 1370 N N . GLU A 1 178 ? 24.751 -10.391 -13.623 1.00 86.06 178 GLU A N 1
ATOM 1371 C CA . GLU A 1 178 ? 25.569 -11.096 -14.602 1.00 86.06 178 GLU A CA 1
ATOM 1372 C C . GLU A 1 178 ? 26.654 -10.149 -15.173 1.00 86.06 178 GLU A C 1
ATOM 1374 O O . GLU A 1 178 ? 26.356 -8.976 -15.453 1.00 86.06 178 GLU A O 1
ATOM 1379 N N . PRO A 1 179 ? 27.910 -10.611 -15.346 1.00 90.31 179 PRO A N 1
ATOM 1380 C CA . PRO A 1 179 ? 28.950 -9.846 -16.030 1.00 90.31 179 PRO A CA 1
ATOM 1381 C C . PRO A 1 179 ? 28.516 -9.441 -17.441 1.00 90.31 179 PRO A C 1
ATOM 1383 O O . PRO A 1 179 ? 28.039 -10.267 -18.212 1.00 90.31 179 PRO A O 1
ATOM 1386 N N . LEU A 1 180 ? 28.714 -8.173 -17.812 1.00 89.81 180 LEU A N 1
ATOM 1387 C CA . LEU A 1 180 ? 28.289 -7.649 -19.118 1.00 89.81 180 LEU A CA 1
ATOM 1388 C C . LEU A 1 180 ? 28.926 -8.411 -20.291 1.00 89.81 180 LEU A C 1
ATOM 1390 O O . LEU A 1 180 ? 28.332 -8.517 -21.357 1.00 89.81 180 LEU A O 1
ATOM 1394 N N . GLU A 1 181 ? 30.109 -8.981 -20.084 1.00 90.12 181 GLU A N 1
ATOM 1395 C CA . GLU A 1 181 ? 30.837 -9.782 -21.062 1.00 90.12 181 GLU A CA 1
ATOM 1396 C C . GLU A 1 181 ? 30.121 -11.099 -21.424 1.00 90.12 181 GLU A C 1
ATOM 1398 O O . GLU A 1 181 ? 30.325 -11.601 -22.530 1.00 90.12 181 GLU A O 1
ATOM 1403 N N . SER A 1 182 ? 29.294 -11.661 -20.528 1.00 86.31 182 SER A N 1
ATOM 1404 C CA . SER A 1 182 ? 28.610 -12.953 -20.732 1.00 86.31 182 SER A CA 1
ATOM 1405 C C . SER A 1 182 ? 27.152 -12.834 -21.182 1.00 86.31 182 SER A C 1
ATOM 1407 O O . SER A 1 182 ? 26.551 -13.831 -21.583 1.00 86.31 182 SER A O 1
ATOM 1409 N N . VAL A 1 183 ? 26.597 -11.619 -21.173 1.00 84.00 183 VAL A N 1
ATOM 1410 C CA . VAL A 1 183 ? 25.185 -11.360 -21.477 1.00 84.00 183 VAL A CA 1
ATOM 1411 C C . VAL A 1 183 ? 24.856 -11.683 -22.938 1.00 84.00 183 VAL A C 1
ATOM 1413 O O . VAL A 1 183 ? 25.520 -11.224 -23.873 1.00 84.00 183 VAL A O 1
ATOM 1416 N N . ASN A 1 184 ? 23.768 -12.428 -23.147 1.00 82.25 184 ASN A N 1
ATOM 1417 C CA . ASN A 1 184 ? 23.276 -12.770 -24.482 1.00 82.25 184 ASN A CA 1
ATOM 1418 C C . ASN A 1 184 ? 22.766 -11.540 -25.267 1.00 82.25 184 ASN A C 1
ATOM 1420 O O . ASN A 1 184 ? 22.392 -10.514 -24.699 1.00 82.25 184 ASN A O 1
ATOM 1424 N N . GLU A 1 185 ? 22.696 -11.636 -26.601 1.00 77.12 185 GLU A N 1
ATOM 1425 C CA . GLU A 1 185 ? 22.364 -10.477 -27.444 1.00 77.12 185 GLU A CA 1
ATOM 1426 C C . GLU A 1 185 ? 20.997 -9.830 -27.134 1.00 77.12 185 GLU A C 1
ATOM 1428 O O . GLU A 1 185 ? 20.850 -8.622 -27.350 1.00 77.12 185 GLU A O 1
ATOM 1433 N N . GLY A 1 186 ? 20.023 -10.599 -26.635 1.00 77.69 186 GLY A N 1
ATOM 1434 C CA . GLY A 1 186 ? 18.660 -10.139 -26.351 1.00 77.69 186 GLY A CA 1
ATOM 1435 C C . GLY A 1 186 ? 18.481 -9.430 -25.006 1.00 77.69 186 GLY A C 1
ATOM 1436 O O . GLY A 1 186 ? 17.521 -8.682 -24.856 1.00 77.69 186 GLY A O 1
ATOM 1437 N N . ALA A 1 187 ? 19.398 -9.618 -24.053 1.00 81.06 187 ALA A N 1
ATOM 1438 C CA . ALA A 1 187 ? 19.300 -9.048 -22.706 1.00 81.06 187 ALA A CA 1
ATOM 1439 C C . ALA A 1 187 ? 20.210 -7.826 -22.478 1.00 81.06 187 ALA A C 1
ATOM 1441 O O . ALA A 1 187 ? 20.132 -7.188 -21.433 1.00 81.06 187 ALA A O 1
ATOM 1442 N N . ARG A 1 188 ? 21.047 -7.447 -23.456 1.00 87.56 188 ARG A N 1
ATOM 1443 C CA . ARG A 1 188 ? 22.045 -6.364 -23.314 1.00 87.56 188 ARG A CA 1
ATOM 1444 C C . ARG A 1 188 ? 21.465 -5.029 -22.846 1.00 87.56 188 ARG A C 1
ATOM 1446 O O . ARG A 1 188 ? 22.094 -4.365 -22.029 1.00 87.56 188 ARG A O 1
ATOM 1453 N N . ASN A 1 189 ? 20.298 -4.618 -23.353 1.00 91.56 189 ASN A N 1
ATOM 1454 C CA . ASN A 1 189 ? 19.680 -3.352 -22.940 1.00 91.56 189 ASN A CA 1
ATOM 1455 C C . ASN A 1 189 ? 19.310 -3.380 -21.451 1.00 91.56 189 ASN A C 1
ATOM 1457 O O . ASN A 1 189 ? 19.727 -2.499 -20.699 1.00 91.56 189 ASN A O 1
ATOM 1461 N N . ASP A 1 190 ? 18.615 -4.436 -21.031 1.00 86.94 190 ASP A N 1
ATOM 1462 C CA . ASP A 1 190 ? 18.170 -4.627 -19.651 1.00 86.94 190 ASP A CA 1
ATOM 1463 C C . ASP A 1 190 ? 19.371 -4.759 -18.700 1.00 86.94 190 ASP A C 1
ATOM 1465 O O . ASP A 1 190 ? 19.434 -4.083 -17.671 1.00 86.94 190 ASP A O 1
ATOM 1469 N N . SER A 1 191 ? 20.390 -5.536 -19.083 1.00 90.25 191 SER A N 1
ATOM 1470 C CA . SER A 1 191 ? 21.621 -5.675 -18.303 1.00 90.25 191 SER A CA 1
ATOM 1471 C C . SER A 1 191 ? 22.382 -4.353 -18.193 1.00 90.25 191 SER A C 1
ATOM 1473 O O . SER A 1 191 ? 22.794 -3.972 -17.097 1.00 90.25 191 SER A O 1
ATOM 1475 N N . LEU A 1 192 ? 22.543 -3.603 -19.291 1.00 92.00 192 LEU A N 1
ATOM 1476 C CA . LEU A 1 192 ? 23.190 -2.289 -19.248 1.00 92.00 192 LEU A CA 1
ATOM 1477 C C . LEU A 1 192 ? 22.409 -1.323 -18.351 1.00 92.00 192 LEU A C 1
ATOM 1479 O O . LEU A 1 192 ? 23.009 -0.574 -17.579 1.00 92.00 192 LEU A O 1
ATOM 1483 N N . PHE A 1 193 ? 21.077 -1.353 -18.421 1.00 93.44 193 PHE A N 1
ATOM 1484 C CA . PHE A 1 193 ? 20.210 -0.534 -17.583 1.00 93.44 193 PHE A CA 1
ATOM 1485 C C . PHE A 1 193 ? 20.409 -0.847 -16.097 1.00 93.44 193 PHE A C 1
ATOM 1487 O O . PHE A 1 193 ? 20.593 0.077 -15.301 1.00 93.44 193 PHE A O 1
ATOM 1494 N N . ASP A 1 194 ? 20.431 -2.127 -15.725 1.00 89.44 194 ASP A N 1
ATOM 1495 C CA . ASP A 1 194 ? 20.617 -2.569 -14.344 1.00 89.44 194 ASP A CA 1
ATOM 1496 C C . ASP A 1 194 ? 21.994 -2.204 -13.781 1.00 89.44 194 ASP A C 1
ATOM 1498 O O . ASP A 1 194 ? 22.083 -1.637 -12.685 1.00 89.44 194 ASP A O 1
ATOM 1502 N N . HIS A 1 195 ? 23.060 -2.434 -14.551 1.00 91.94 195 HIS A N 1
ATOM 1503 C CA . HIS A 1 195 ? 24.420 -2.041 -14.171 1.00 91.94 195 HIS A CA 1
ATOM 1504 C C . HIS A 1 195 ? 24.529 -0.525 -13.965 1.00 91.94 195 HIS A C 1
ATOM 1506 O O . HIS A 1 195 ? 24.974 -0.061 -12.910 1.00 91.94 195 HIS A O 1
ATOM 1512 N N . VAL A 1 196 ? 24.057 0.267 -14.932 1.00 94.50 196 VAL A N 1
ATOM 1513 C CA . VAL A 1 196 ? 24.194 1.731 -14.901 1.00 94.50 196 VAL A CA 1
ATOM 1514 C C . VAL A 1 196 ? 23.293 2.364 -13.837 1.00 94.50 196 VAL A C 1
ATOM 1516 O O . VAL A 1 196 ? 23.729 3.292 -13.155 1.00 94.50 196 VAL A O 1
ATOM 1519 N N . ARG A 1 197 ? 22.058 1.884 -13.626 1.00 92.19 197 ARG A N 1
ATOM 1520 C CA . ARG A 1 197 ? 21.161 2.471 -12.611 1.00 92.19 197 ARG A CA 1
ATOM 1521 C C . ARG A 1 197 ? 21.653 2.190 -11.198 1.00 92.19 197 ARG A C 1
ATOM 1523 O O . ARG A 1 197 ? 21.616 3.082 -10.356 1.00 92.19 197 ARG A O 1
ATOM 1530 N N . LEU A 1 198 ? 22.140 0.974 -10.936 1.00 87.50 198 LEU A N 1
ATOM 1531 C CA . LEU A 1 198 ? 22.654 0.601 -9.621 1.00 87.50 198 LEU A CA 1
ATOM 1532 C C . LEU A 1 198 ? 23.969 1.316 -9.328 1.00 87.50 198 LEU A C 1
ATOM 1534 O O . LEU A 1 198 ? 24.215 1.657 -8.169 1.00 87.50 198 LEU A O 1
ATOM 1538 N N . TRP A 1 199 ? 24.793 1.578 -10.349 1.00 90.50 199 TRP A N 1
ATOM 1539 C CA . TRP A 1 199 ? 25.904 2.521 -10.250 1.00 90.50 199 TRP A CA 1
ATOM 1540 C C . TRP A 1 199 ? 25.413 3.923 -9.853 1.00 90.50 199 TRP A C 1
ATOM 1542 O O . TRP A 1 199 ? 25.754 4.407 -8.772 1.00 90.50 199 TRP A O 1
ATOM 1552 N N . ALA A 1 200 ? 24.510 4.501 -10.648 1.00 89.50 200 ALA A N 1
ATOM 1553 C CA . ALA A 1 200 ? 24.007 5.863 -10.484 1.00 89.50 200 ALA A CA 1
ATOM 1554 C C . ALA A 1 200 ? 23.290 6.122 -9.145 1.00 89.50 200 ALA A C 1
ATOM 1556 O O . ALA A 1 200 ? 23.289 7.251 -8.664 1.00 89.50 200 ALA A O 1
ATOM 1557 N N . TYR A 1 201 ? 22.686 5.105 -8.519 1.00 83.81 201 TYR A N 1
ATOM 1558 C CA . TYR A 1 201 ? 22.054 5.248 -7.200 1.00 83.81 201 TYR A CA 1
ATOM 1559 C C . TYR A 1 201 ? 23.048 5.506 -6.064 1.00 83.81 201 TYR A C 1
ATOM 1561 O O . TYR A 1 201 ? 22.663 6.100 -5.059 1.00 83.81 201 TYR A O 1
ATOM 1569 N N . ALA A 1 202 ? 24.291 5.035 -6.190 1.00 77.56 202 ALA A N 1
ATOM 1570 C CA . ALA A 1 202 ? 25.314 5.226 -5.160 1.00 77.56 202 ALA A CA 1
ATOM 1571 C C . ALA A 1 202 ? 26.281 6.374 -5.481 1.00 77.56 202 ALA A C 1
ATOM 1573 O O . ALA A 1 202 ? 27.064 6.763 -4.620 1.00 77.56 202 ALA A O 1
ATOM 1574 N N . GLU A 1 203 ? 26.251 6.887 -6.709 1.00 83.81 203 GLU A N 1
ATOM 1575 C CA . GLU A 1 203 ? 27.190 7.901 -7.172 1.00 83.81 203 GLU A CA 1
ATOM 1576 C C . GLU A 1 203 ? 26.783 9.301 -6.663 1.00 83.81 203 GLU A C 1
ATOM 1578 O O . GLU A 1 203 ? 25.610 9.691 -6.777 1.00 83.81 203 GLU A O 1
ATOM 1583 N N . PRO A 1 204 ? 27.717 10.092 -6.100 1.00 80.50 204 PRO A N 1
ATOM 1584 C CA . PRO A 1 204 ? 27.453 11.483 -5.768 1.00 80.50 204 PRO A CA 1
ATOM 1585 C C . PRO A 1 204 ? 27.162 12.283 -7.041 1.00 80.50 204 PRO A C 1
ATOM 1587 O O . PRO A 1 204 ? 27.894 12.241 -8.027 1.00 80.50 204 PRO A O 1
ATOM 1590 N N . ARG A 1 205 ? 26.073 13.049 -7.019 1.00 80.56 205 ARG A N 1
ATOM 1591 C CA . ARG A 1 205 ? 25.664 13.858 -8.171 1.00 80.56 205 ARG A CA 1
ATOM 1592 C C . ARG A 1 205 ? 26.439 15.169 -8.219 1.00 80.56 205 ARG A C 1
ATOM 1594 O O . ARG A 1 205 ? 26.721 15.767 -7.182 1.00 80.56 205 ARG A O 1
ATOM 1601 N N . GLY A 1 206 ? 26.732 15.615 -9.440 1.00 72.44 206 GLY A N 1
ATOM 1602 C CA . GLY A 1 206 ? 27.325 16.923 -9.711 1.00 72.44 206 GLY A CA 1
ATOM 1603 C C . GLY A 1 206 ? 26.372 18.088 -9.422 1.00 72.44 206 GLY A C 1
ATOM 1604 O O . GLY A 1 206 ? 25.247 17.915 -8.951 1.00 72.44 206 GLY A O 1
ATOM 1605 N N . THR A 1 207 ? 26.821 19.300 -9.734 1.00 80.44 207 THR A N 1
ATOM 1606 C CA . THR A 1 207 ? 26.122 20.552 -9.403 1.00 80.44 207 THR A CA 1
ATOM 1607 C C . THR A 1 207 ? 24.960 20.886 -10.342 1.00 80.44 207 THR A C 1
ATOM 1609 O O . THR A 1 207 ? 24.095 21.677 -9.967 1.00 80.44 207 THR A O 1
ATOM 1612 N N . SER A 1 208 ? 24.888 20.280 -11.533 1.00 92.12 208 SER A N 1
ATOM 1613 C CA . SER A 1 208 ? 23.819 20.534 -12.505 1.00 92.12 208 SER A CA 1
ATOM 1614 C C . SER A 1 208 ? 23.263 19.260 -13.155 1.00 92.12 208 SER A C 1
ATOM 1616 O O . SER A 1 208 ? 23.952 18.247 -13.302 1.00 92.12 208 SER A O 1
ATOM 1618 N N . LYS A 1 209 ? 21.996 19.322 -13.602 1.00 90.31 209 LYS A N 1
ATOM 1619 C CA . LYS A 1 209 ? 21.330 18.219 -14.323 1.00 90.31 209 LYS A CA 1
ATOM 1620 C C . LYS A 1 209 ? 22.033 17.899 -15.643 1.00 90.31 209 LYS A C 1
ATOM 1622 O O . LYS A 1 209 ? 22.028 16.748 -16.073 1.00 90.31 209 LYS A O 1
ATOM 1627 N N . ALA A 1 210 ? 22.613 18.908 -16.294 1.00 91.94 210 ALA A N 1
ATOM 1628 C CA . ALA A 1 210 ? 23.349 18.741 -17.54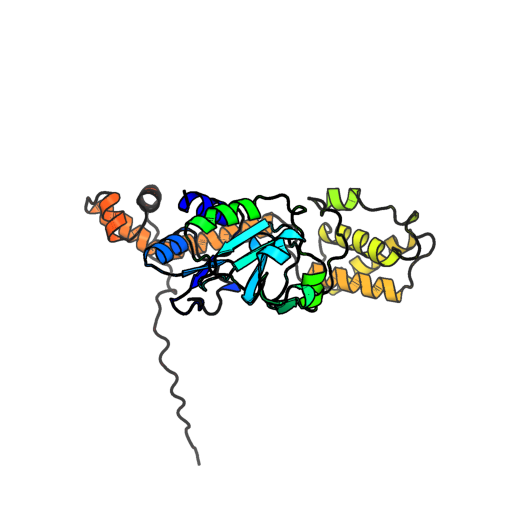2 1.00 91.94 210 ALA A CA 1
ATOM 1629 C C . ALA A 1 210 ? 24.642 17.947 -17.313 1.00 91.94 210 ALA A C 1
ATOM 1631 O O . ALA A 1 210 ? 24.865 16.951 -18.003 1.00 91.94 210 ALA A O 1
ATOM 1632 N N . ASP A 1 211 ? 25.414 18.314 -16.288 1.00 91.00 211 ASP A N 1
ATOM 1633 C CA . ASP A 1 211 ? 26.644 17.604 -15.920 1.00 91.00 211 ASP A CA 1
ATOM 1634 C C . ASP A 1 211 ? 26.337 16.174 -15.484 1.00 91.00 211 ASP A C 1
ATOM 1636 O O . ASP A 1 211 ? 27.004 15.232 -15.905 1.00 91.00 211 ASP A O 1
ATOM 1640 N N . TRP A 1 212 ? 25.263 15.987 -14.712 1.00 93.62 212 TRP A N 1
ATOM 1641 C CA . TRP A 1 212 ? 24.812 14.661 -14.306 1.00 93.62 212 TRP A CA 1
ATOM 1642 C C . TRP A 1 212 ? 24.415 13.782 -15.498 1.00 93.62 212 TRP A C 1
ATOM 1644 O O . TRP A 1 212 ? 24.838 12.631 -15.591 1.00 93.62 212 TRP A O 1
ATOM 1654 N N . ARG A 1 213 ? 23.658 14.324 -16.460 1.00 95.00 213 ARG A N 1
ATOM 1655 C CA . ARG A 1 213 ? 23.319 13.611 -17.702 1.00 95.00 213 ARG A CA 1
ATOM 1656 C C . ARG A 1 213 ? 24.565 13.223 -18.495 1.00 95.00 213 ARG A C 1
ATOM 1658 O O . ARG A 1 213 ? 24.626 12.099 -18.988 1.00 95.00 213 ARG A O 1
ATOM 1665 N N . ALA A 1 214 ? 25.541 14.122 -18.619 1.00 91.19 214 ALA A N 1
ATOM 1666 C CA . ALA A 1 214 ? 26.800 13.832 -19.299 1.00 91.19 214 ALA A CA 1
ATOM 1667 C C . ALA A 1 214 ? 27.594 12.737 -18.570 1.00 91.19 214 ALA A C 1
ATOM 1669 O O . ALA A 1 214 ? 28.079 11.800 -19.202 1.00 91.19 214 ALA A O 1
ATOM 1670 N N . HIS A 1 215 ? 27.651 12.802 -17.241 1.00 94.06 215 HIS A N 1
ATOM 1671 C CA . HIS A 1 215 ? 28.344 11.833 -16.400 1.00 94.06 215 HIS A CA 1
ATOM 1672 C C . HIS A 1 215 ? 27.748 10.422 -16.526 1.00 94.06 215 HIS A C 1
ATOM 1674 O O . HIS A 1 215 ? 28.466 9.468 -16.828 1.00 94.06 215 HIS A O 1
ATOM 1680 N N . VAL A 1 216 ? 26.421 10.295 -16.411 1.00 95.81 216 VAL A N 1
ATOM 1681 C CA . VAL A 1 216 ? 25.720 9.011 -16.591 1.00 95.81 216 VAL A CA 1
ATOM 1682 C C . VAL A 1 216 ? 25.865 8.490 -18.020 1.00 95.81 216 VAL A C 1
ATOM 1684 O O . VAL A 1 216 ? 26.055 7.292 -18.220 1.00 95.81 216 VAL A O 1
ATOM 1687 N N . ARG A 1 217 ? 25.824 9.373 -19.025 1.00 94.62 217 ARG A N 1
ATOM 1688 C CA . ARG A 1 217 ? 26.027 8.997 -20.430 1.00 94.62 217 ARG A CA 1
ATOM 1689 C C . ARG A 1 217 ? 27.424 8.446 -20.687 1.00 94.62 217 ARG A C 1
ATOM 1691 O O . ARG A 1 217 ? 27.538 7.431 -21.368 1.00 94.62 217 ARG A O 1
ATOM 1698 N N . ASN A 1 218 ? 28.456 9.079 -20.138 1.00 94.12 218 ASN A N 1
ATOM 1699 C CA . ASN A 1 218 ? 29.829 8.601 -20.263 1.00 94.12 218 ASN A CA 1
ATOM 1700 C C . ASN A 1 218 ? 29.988 7.237 -19.587 1.00 94.12 218 ASN A C 1
ATOM 1702 O O . ASN A 1 218 ? 30.503 6.315 -20.210 1.00 94.12 218 ASN A O 1
ATOM 1706 N N . HIS A 1 219 ? 29.460 7.073 -18.371 1.00 95.19 219 HIS A N 1
ATOM 1707 C CA . HIS A 1 219 ? 29.504 5.788 -17.677 1.00 95.19 219 HIS A CA 1
ATOM 1708 C C . HIS A 1 219 ? 28.778 4.681 -18.456 1.00 95.19 219 HIS A C 1
ATOM 1710 O O . HIS A 1 219 ? 29.327 3.597 -18.639 1.00 95.19 219 HIS A O 1
ATOM 1716 N N . ALA A 1 220 ? 27.576 4.957 -18.972 1.00 94.06 220 ALA A N 1
ATOM 1717 C CA . ALA A 1 220 ? 26.824 4.004 -19.786 1.00 94.06 220 ALA A CA 1
ATOM 1718 C C . ALA A 1 220 ? 27.571 3.622 -21.071 1.00 94.06 220 ALA A C 1
ATOM 1720 O O . ALA A 1 220 ? 27.604 2.448 -21.432 1.00 94.06 220 ALA A O 1
ATOM 1721 N N . ALA A 1 221 ? 28.210 4.588 -21.738 1.00 91.44 221 ALA A N 1
ATOM 1722 C CA . ALA A 1 221 ? 29.038 4.325 -22.910 1.00 91.44 221 ALA A CA 1
ATOM 1723 C C . ALA A 1 221 ? 30.242 3.435 -22.565 1.00 91.44 221 ALA A C 1
ATOM 1725 O O . ALA A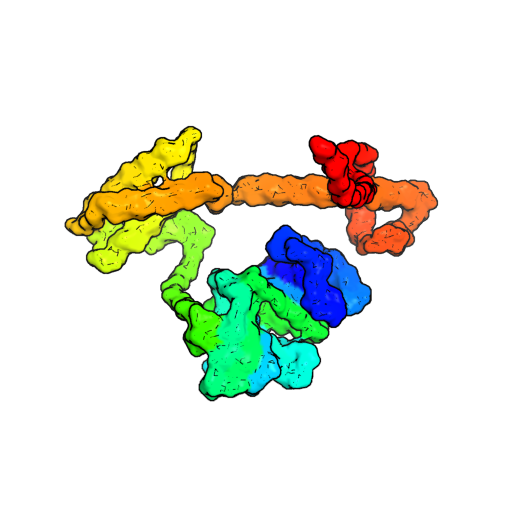 1 221 ? 30.518 2.492 -23.299 1.00 91.44 221 ALA A O 1
ATOM 1726 N N . THR A 1 222 ? 30.908 3.676 -21.431 1.00 93.62 222 THR A N 1
ATOM 1727 C CA . THR A 1 222 ? 32.011 2.831 -20.953 1.00 93.62 222 THR A CA 1
ATOM 1728 C C . THR A 1 222 ? 31.548 1.412 -20.628 1.00 93.62 222 THR A C 1
ATOM 1730 O O . THR A 1 222 ? 32.186 0.459 -21.065 1.00 93.62 222 THR A O 1
ATOM 1733 N N . GLN A 1 223 ? 30.430 1.242 -19.911 1.00 93.81 223 GLN A N 1
ATOM 1734 C CA . GLN A 1 223 ? 29.896 -0.093 -19.607 1.00 93.81 223 GLN A CA 1
ATOM 1735 C C . GLN A 1 223 ? 29.458 -0.835 -20.878 1.00 93.81 223 GLN A C 1
ATOM 1737 O O . GLN A 1 223 ? 29.684 -2.033 -20.995 1.00 93.81 223 GLN A O 1
ATOM 1742 N N . ASN A 1 224 ? 28.909 -0.129 -21.869 1.00 94.50 224 ASN A N 1
ATOM 1743 C CA . ASN A 1 224 ? 28.489 -0.725 -23.138 1.00 94.50 224 ASN A CA 1
ATOM 1744 C C . ASN A 1 224 ? 29.646 -1.372 -23.924 1.00 94.50 224 ASN A C 1
ATOM 1746 O O . ASN A 1 224 ? 29.419 -2.316 -24.676 1.00 94.50 224 ASN A O 1
ATOM 1750 N N . LEU A 1 225 ? 30.886 -0.902 -23.740 1.00 93.69 225 LEU A N 1
ATOM 1751 C CA . LEU A 1 225 ? 32.072 -1.495 -24.374 1.00 93.69 225 LEU A CA 1
ATOM 1752 C C . LEU A 1 225 ? 32.451 -2.864 -23.796 1.00 93.69 225 LEU A C 1
ATOM 1754 O O . LEU A 1 225 ? 33.285 -3.550 -24.377 1.00 93.69 225 LEU A O 1
ATOM 1758 N N . ARG A 1 226 ? 31.857 -3.261 -22.666 1.00 93.38 226 ARG A N 1
ATOM 1759 C CA . ARG A 1 226 ? 32.111 -4.559 -22.031 1.00 93.38 226 ARG A CA 1
ATOM 1760 C C . ARG A 1 226 ? 31.324 -5.697 -22.673 1.00 93.38 226 ARG A C 1
ATOM 1762 O O . ARG A 1 226 ? 31.691 -6.852 -22.504 1.00 93.38 226 ARG A O 1
ATOM 1769 N N . PHE A 1 227 ? 30.267 -5.400 -23.427 1.00 92.75 227 PHE A N 1
ATOM 1770 C CA . PHE A 1 227 ? 29.597 -6.426 -24.220 1.00 92.75 227 PHE A CA 1
ATOM 1771 C C . PHE A 1 227 ? 30.515 -6.920 -25.336 1.00 92.75 227 PHE A C 1
ATOM 1773 O O . PHE A 1 227 ? 31.155 -6.117 -26.012 1.00 92.75 227 PHE A O 1
ATOM 1780 N N . ALA A 1 228 ? 30.463 -8.222 -25.633 1.00 89.31 228 ALA A N 1
ATOM 1781 C CA . ALA A 1 228 ? 31.106 -8.780 -26.826 1.00 89.31 228 ALA A CA 1
ATOM 1782 C C . ALA A 1 228 ? 30.644 -8.075 -28.120 1.00 89.31 228 ALA A C 1
ATOM 1784 O O . ALA A 1 228 ? 31.405 -7.928 -29.075 1.00 89.31 228 ALA A O 1
ATOM 1785 N N . LYS A 1 229 ? 29.393 -7.599 -28.133 1.00 89.00 229 LYS A N 1
ATOM 1786 C CA . LYS A 1 229 ? 28.811 -6.782 -29.199 1.00 89.00 229 LYS A CA 1
ATOM 1787 C C . LYS A 1 229 ? 28.069 -5.590 -28.582 1.00 89.00 229 LYS A C 1
ATOM 1789 O O . LYS A 1 229 ? 26.935 -5.770 -28.122 1.00 89.00 229 LYS A O 1
ATOM 1794 N N . PRO A 1 230 ? 28.680 -4.394 -28.556 1.00 92.62 230 PRO A N 1
ATOM 1795 C CA . PRO A 1 230 ? 28.084 -3.200 -27.961 1.00 92.62 230 PRO A CA 1
ATOM 1796 C C . PRO A 1 230 ? 26.735 -2.814 -28.583 1.00 92.62 230 PRO A C 1
ATOM 1798 O O . PRO A 1 230 ? 26.490 -3.050 -29.769 1.00 92.62 230 PRO A O 1
ATOM 1801 N N . LEU A 1 231 ? 25.869 -2.180 -27.788 1.00 91.06 231 LEU A N 1
ATOM 1802 C CA . LEU A 1 231 ? 24.633 -1.567 -28.276 1.00 91.06 231 LEU A CA 1
ATOM 1803 C C . LEU A 1 231 ? 24.931 -0.318 -29.127 1.00 91.06 231 LEU A C 1
ATOM 1805 O O . LEU A 1 231 ? 25.939 0.361 -28.887 1.00 91.06 231 LEU A O 1
ATOM 1809 N N . PRO A 1 232 ? 24.044 0.045 -30.071 1.00 93.56 232 PRO A N 1
ATOM 1810 C CA . PRO A 1 232 ? 24.141 1.291 -30.823 1.00 93.56 232 PRO A CA 1
ATOM 1811 C C . PRO A 1 232 ? 24.177 2.528 -29.915 1.00 93.56 232 PRO A C 1
ATOM 1813 O O . PRO A 1 232 ? 23.398 2.663 -28.972 1.00 93.56 232 PRO A O 1
ATOM 1816 N N . GLY A 1 233 ? 25.031 3.498 -30.250 1.00 90.50 233 GLY A N 1
ATOM 1817 C CA . GLY A 1 233 ? 25.188 4.739 -29.480 1.00 90.50 233 GLY A CA 1
ATOM 1818 C C . GLY A 1 233 ? 23.885 5.507 -29.174 1.00 90.50 233 GLY A C 1
ATOM 1819 O O . GLY A 1 233 ? 23.745 6.000 -28.051 1.00 90.50 233 GLY A O 1
ATOM 1820 N N . PRO A 1 234 ? 22.911 5.610 -30.104 1.00 91.69 234 PRO A N 1
ATOM 1821 C CA . PRO A 1 234 ? 21.621 6.241 -29.815 1.00 91.69 234 PRO A CA 1
ATOM 1822 C C . PRO A 1 234 ? 20.819 5.524 -28.722 1.00 91.69 234 PRO A C 1
ATOM 1824 O O . PRO A 1 234 ? 20.209 6.182 -27.881 1.00 91.69 234 PRO A O 1
ATOM 1827 N N . GLU A 1 235 ? 20.856 4.191 -28.700 1.00 88.31 235 GLU A N 1
ATOM 1828 C CA . GLU A 1 235 ? 20.160 3.365 -27.710 1.00 88.31 235 GLU A CA 1
ATOM 1829 C C . GLU A 1 235 ? 20.747 3.588 -26.310 1.00 88.31 235 GLU A C 1
ATOM 1831 O O . GLU A 1 235 ? 20.021 3.898 -25.362 1.00 88.31 235 GLU A O 1
ATOM 1836 N N . VAL A 1 236 ? 22.080 3.579 -26.210 1.00 93.38 236 VAL A N 1
ATOM 1837 C CA . VAL A 1 236 ? 22.810 3.891 -24.971 1.00 93.38 236 VAL A CA 1
ATOM 1838 C C . VAL A 1 236 ? 22.509 5.312 -24.488 1.00 93.38 236 VAL A C 1
ATOM 1840 O O . VAL A 1 236 ? 22.326 5.540 -23.292 1.00 93.38 236 VAL A O 1
ATOM 1843 N N . ALA A 1 237 ? 22.413 6.286 -25.400 1.00 87.00 237 ALA A N 1
ATOM 1844 C CA . ALA A 1 237 ? 22.107 7.672 -25.049 1.00 87.00 237 ALA A CA 1
ATOM 1845 C C . ALA A 1 237 ? 20.685 7.841 -24.484 1.00 87.00 237 ALA A C 1
ATOM 1847 O O . ALA A 1 237 ? 20.487 8.614 -23.543 1.00 87.00 237 ALA A O 1
ATOM 1848 N N . VAL A 1 238 ? 19.698 7.123 -25.034 1.00 93.00 238 VAL A N 1
ATOM 1849 C CA . VAL A 1 238 ? 18.315 7.131 -24.529 1.00 93.00 238 VAL A CA 1
ATOM 1850 C C . VAL A 1 238 ? 18.236 6.477 -23.149 1.00 93.00 238 VAL A C 1
ATOM 1852 O O . VAL A 1 238 ? 17.643 7.061 -22.238 1.00 93.00 238 VAL A O 1
ATOM 1855 N N . LEU A 1 239 ? 18.881 5.320 -22.975 1.00 95.75 239 LEU A N 1
ATOM 1856 C CA . LEU A 1 239 ? 18.973 4.605 -21.701 1.00 95.75 239 LEU A CA 1
ATOM 1857 C C . LEU A 1 239 ? 19.611 5.482 -20.617 1.00 95.75 239 LEU A C 1
ATOM 1859 O O . LEU A 1 239 ? 19.025 5.692 -19.553 1.00 95.75 239 LEU A O 1
ATOM 1863 N N . ALA A 1 240 ? 20.771 6.075 -20.913 1.00 94.12 240 ALA A N 1
ATOM 1864 C CA . ALA A 1 240 ? 21.485 6.942 -19.983 1.00 94.12 240 ALA A CA 1
ATOM 1865 C C . ALA A 1 240 ? 20.657 8.167 -19.577 1.00 94.12 240 ALA A C 1
ATOM 1867 O O . ALA A 1 240 ? 20.631 8.536 -18.403 1.00 94.12 240 ALA A O 1
ATOM 1868 N N . ARG A 1 241 ? 19.934 8.777 -20.527 1.00 93.50 241 ARG A N 1
ATOM 1869 C CA . ARG A 1 241 ? 19.034 9.902 -20.242 1.00 93.50 241 ARG A CA 1
ATOM 1870 C C . ARG A 1 241 ? 17.922 9.504 -19.273 1.00 93.50 241 ARG A C 1
ATOM 1872 O O . ARG A 1 241 ? 17.660 10.254 -18.339 1.00 93.50 241 ARG A O 1
ATOM 1879 N N . SER A 1 242 ? 17.301 8.339 -19.473 1.00 95.00 242 SER A N 1
ATOM 1880 C CA . SER A 1 242 ? 16.249 7.825 -18.582 1.00 95.00 242 SER A CA 1
ATOM 1881 C C . SER A 1 242 ? 16.755 7.680 -17.142 1.00 95.00 242 SER A C 1
ATOM 1883 O O . SER A 1 242 ? 16.140 8.194 -16.206 1.00 95.00 242 SER A O 1
ATOM 1885 N N . ILE A 1 243 ? 17.926 7.058 -16.968 1.00 94.31 243 ILE A N 1
ATOM 1886 C CA . ILE A 1 243 ? 18.541 6.856 -15.649 1.00 94.31 243 ILE A CA 1
ATOM 1887 C C . ILE A 1 243 ? 18.910 8.201 -15.012 1.00 94.31 243 ILE A C 1
ATOM 1889 O O . ILE A 1 243 ? 18.593 8.444 -13.844 1.00 94.31 243 ILE A O 1
ATOM 1893 N N . ALA A 1 244 ? 19.546 9.092 -15.775 1.00 93.88 244 ALA A N 1
ATOM 1894 C CA . ALA A 1 244 ? 19.978 10.397 -15.290 1.00 93.88 244 ALA A CA 1
ATOM 1895 C C . ALA A 1 244 ? 18.797 11.266 -14.841 1.00 93.88 244 ALA A C 1
ATOM 1897 O O . ALA A 1 244 ? 18.847 11.872 -13.772 1.00 93.88 244 ALA A O 1
ATOM 1898 N N . ASP A 1 245 ? 17.714 11.295 -15.618 1.00 91.88 245 ASP A N 1
ATOM 1899 C CA . ASP A 1 245 ? 16.526 12.081 -15.287 1.00 91.88 245 ASP A CA 1
ATOM 1900 C C . ASP A 1 245 ? 15.840 11.548 -14.039 1.00 91.88 245 ASP A C 1
ATOM 1902 O O . ASP A 1 245 ? 15.546 12.307 -13.113 1.00 91.88 245 ASP A O 1
ATOM 1906 N N . TRP A 1 246 ? 15.662 10.231 -13.971 1.00 91.38 246 TRP A N 1
ATOM 1907 C CA . TRP A 1 246 ? 15.013 9.604 -12.834 1.00 91.38 246 TRP A CA 1
ATOM 1908 C C . TRP A 1 246 ? 15.774 9.829 -11.520 1.00 91.38 246 TRP A C 1
ATOM 1910 O O . TRP A 1 246 ? 15.148 10.148 -10.506 1.00 91.38 246 TRP A O 1
ATOM 1920 N N . THR A 1 247 ? 17.106 9.696 -11.542 1.00 87.94 247 THR A N 1
ATOM 1921 C CA . THR A 1 247 ? 17.987 9.871 -10.369 1.00 87.94 247 THR A CA 1
ATOM 1922 C C . THR A 1 247 ? 18.173 11.335 -9.980 1.00 87.94 247 THR A C 1
ATOM 1924 O O . THR A 1 247 ? 18.295 11.650 -8.794 1.00 87.94 247 THR A O 1
ATOM 1927 N N . TRP A 1 248 ? 18.148 12.259 -10.942 1.00 88.31 248 TRP A N 1
ATOM 1928 C CA . TRP A 1 248 ? 18.170 13.692 -10.655 1.00 88.31 248 TRP A CA 1
ATOM 1929 C C . TRP A 1 248 ? 16.910 14.128 -9.907 1.00 88.31 248 TRP A C 1
ATOM 1931 O O . TRP A 1 248 ? 16.995 14.752 -8.849 1.00 88.31 248 TRP A O 1
ATOM 1941 N N . ASP A 1 249 ? 15.744 13.727 -10.414 1.00 84.75 249 ASP A N 1
ATOM 1942 C CA . ASP A 1 249 ? 14.449 14.139 -9.871 1.00 84.75 249 ASP A CA 1
ATOM 1943 C C . ASP A 1 249 ? 14.133 13.459 -8.519 1.00 84.75 249 ASP A C 1
ATOM 1945 O O . ASP A 1 249 ? 13.212 13.869 -7.809 1.00 84.75 249 ASP A O 1
ATOM 1949 N N . ARG A 1 250 ? 14.893 12.420 -8.132 1.00 78.00 250 ARG A N 1
ATOM 1950 C CA . ARG A 1 250 ? 14.689 11.634 -6.898 1.00 78.00 250 ARG A CA 1
ATOM 1951 C C . ARG A 1 250 ? 15.956 11.550 -6.044 1.00 78.00 250 ARG A C 1
ATOM 1953 O O . ARG A 1 250 ? 16.494 10.464 -5.843 1.00 78.00 250 ARG A O 1
ATOM 1960 N N . PRO A 1 251 ? 16.398 12.676 -5.457 1.00 63.94 251 PRO A N 1
ATOM 1961 C CA . PRO A 1 251 ? 17.641 12.736 -4.699 1.00 63.94 251 PRO A CA 1
ATOM 1962 C C . PRO A 1 251 ? 17.711 11.882 -3.442 1.00 63.94 251 PRO A C 1
ATOM 1964 O O . PRO A 1 251 ? 18.806 11.608 -2.961 1.00 63.94 251 PRO A O 1
ATOM 1967 N N . ASP A 1 252 ? 16.555 11.495 -2.923 1.00 54.50 252 ASP A N 1
ATOM 1968 C CA . ASP A 1 252 ? 16.419 10.820 -1.640 1.00 54.50 252 ASP A CA 1
ATOM 1969 C C . ASP A 1 252 ? 16.151 9.310 -1.796 1.00 54.50 252 ASP A C 1
ATOM 1971 O O . ASP A 1 252 ? 15.949 8.619 -0.798 1.00 54.50 252 ASP A O 1
ATOM 1975 N N . TRP A 1 253 ? 16.098 8.783 -3.028 1.00 54.84 253 TRP A N 1
ATOM 1976 C CA . TRP A 1 253 ? 15.835 7.362 -3.254 1.00 54.84 253 TRP A CA 1
ATOM 1977 C C . TRP A 1 253 ? 17.013 6.510 -2.768 1.00 54.84 253 TRP A C 1
ATOM 1979 O O . TRP A 1 253 ? 18.138 6.685 -3.221 1.00 54.84 253 TRP A O 1
ATOM 1989 N N . GLY A 1 254 ? 16.752 5.601 -1.822 1.00 49.97 254 GLY A N 1
ATOM 1990 C CA . GLY A 1 254 ? 17.778 4.753 -1.203 1.00 49.97 254 GLY A CA 1
ATOM 1991 C C . GLY A 1 254 ? 18.568 5.407 -0.059 1.00 49.97 254 GLY A C 1
ATOM 1992 O O . GLY A 1 254 ? 19.382 4.730 0.564 1.00 49.97 254 GLY A O 1
ATOM 1993 N N . ASN A 1 255 ? 18.314 6.681 0.278 1.00 50.94 255 ASN A N 1
ATOM 1994 C CA . ASN A 1 255 ? 19.020 7.383 1.355 1.00 50.94 255 ASN A CA 1
ATOM 1995 C C . ASN A 1 255 ? 18.212 7.384 2.673 1.00 50.94 255 ASN A C 1
ATOM 1997 O O . ASN A 1 255 ? 17.273 8.169 2.860 1.00 50.94 255 ASN A O 1
ATOM 2001 N N . ARG A 1 256 ? 18.619 6.530 3.628 1.00 48.09 256 ARG A N 1
ATOM 2002 C CA . ARG A 1 256 ? 18.026 6.434 4.981 1.00 48.09 256 ARG A CA 1
ATOM 2003 C C . ARG A 1 256 ? 18.002 7.768 5.734 1.00 48.09 256 ARG A C 1
ATOM 2005 O O . ARG A 1 256 ? 17.073 8.011 6.502 1.00 48.09 256 ARG A O 1
ATOM 2012 N N . GLU A 1 257 ? 18.969 8.657 5.523 1.00 43.41 257 GLU A N 1
ATOM 2013 C CA . GLU A 1 257 ? 19.043 9.936 6.239 1.00 43.41 257 GLU A CA 1
ATOM 2014 C C . GLU A 1 257 ? 17.991 10.935 5.763 1.00 43.41 257 GLU A C 1
ATOM 2016 O O . GLU A 1 257 ? 17.419 11.677 6.567 1.00 43.41 257 GLU A O 1
ATOM 2021 N N . ALA A 1 258 ? 17.674 10.929 4.467 1.00 45.38 258 ALA A N 1
ATOM 2022 C CA . ALA A 1 258 ? 16.602 11.747 3.920 1.00 45.38 258 ALA A CA 1
ATOM 2023 C C . ALA A 1 258 ? 15.228 11.285 4.430 1.00 45.38 258 ALA A C 1
ATOM 2025 O O . ALA A 1 258 ? 14.386 12.115 4.790 1.00 45.38 258 ALA A O 1
ATOM 2026 N N . GLN A 1 259 ? 15.027 9.970 4.556 1.00 46.84 259 GLN A N 1
ATOM 2027 C CA . GLN A 1 259 ? 13.849 9.390 5.200 1.00 46.84 259 GLN A CA 1
ATOM 2028 C C . GLN A 1 259 ? 13.783 9.753 6.694 1.00 46.84 259 GLN A C 1
ATOM 2030 O O . GLN A 1 259 ? 12.742 10.215 7.166 1.00 46.84 259 GLN A O 1
ATOM 2035 N N . ALA A 1 260 ? 14.900 9.667 7.425 1.00 48.38 260 ALA A N 1
ATOM 2036 C CA . ALA A 1 260 ? 14.981 10.083 8.827 1.00 48.38 260 ALA A CA 1
ATOM 2037 C C . ALA A 1 260 ? 14.703 11.588 9.009 1.00 48.38 260 ALA A C 1
ATOM 2039 O O . ALA A 1 260 ? 13.984 11.989 9.925 1.00 48.38 260 ALA A O 1
ATOM 2040 N N . ARG A 1 261 ? 15.198 12.444 8.105 1.00 48.75 261 ARG A N 1
ATOM 2041 C CA . ARG A 1 261 ? 14.930 13.893 8.089 1.00 48.75 261 ARG A CA 1
ATOM 2042 C C . ARG A 1 261 ? 13.444 14.196 7.891 1.00 48.75 261 ARG A C 1
ATOM 2044 O O . ARG A 1 261 ? 12.907 15.062 8.586 1.00 48.75 261 ARG A O 1
ATOM 2051 N N . ARG A 1 262 ? 12.758 13.464 7.007 1.00 50.41 262 ARG A N 1
ATOM 2052 C CA . ARG A 1 262 ? 11.295 13.558 6.836 1.00 50.41 262 ARG A CA 1
ATOM 2053 C C . ARG A 1 262 ? 10.549 13.067 8.079 1.00 50.41 262 ARG A C 1
ATOM 2055 O O . ARG A 1 262 ? 9.626 13.749 8.523 1.00 50.41 262 ARG A O 1
ATOM 2062 N N . GLY A 1 263 ? 10.997 11.970 8.693 1.00 43.94 263 GLY A N 1
ATOM 2063 C CA . GLY A 1 263 ? 10.470 11.477 9.971 1.00 43.94 263 GLY A CA 1
ATOM 2064 C C . GLY A 1 263 ? 10.558 12.526 11.086 1.00 43.94 263 GLY A C 1
ATOM 2065 O O . GLY A 1 263 ? 9.566 12.797 11.760 1.00 43.94 263 GLY A O 1
ATOM 2066 N N . ARG A 1 264 ? 11.703 13.213 11.207 1.00 51.81 264 ARG A N 1
ATOM 2067 C CA . ARG A 1 264 ? 11.902 14.321 12.161 1.00 51.81 264 ARG A CA 1
ATOM 2068 C C . ARG A 1 264 ? 11.003 15.525 11.867 1.00 51.81 264 ARG A C 1
ATOM 2070 O O . ARG A 1 264 ? 10.434 16.097 12.793 1.00 51.81 264 ARG A O 1
ATOM 2077 N N . LYS A 1 265 ? 10.832 15.901 10.592 1.00 43.12 265 LYS A N 1
ATOM 2078 C CA . LYS A 1 265 ? 9.931 16.999 10.192 1.00 43.12 265 LYS A CA 1
ATOM 2079 C C . LYS A 1 265 ? 8.466 16.670 10.516 1.00 43.12 265 LYS A C 1
ATOM 2081 O O . LYS A 1 265 ? 7.775 17.510 11.079 1.00 43.12 265 LYS A O 1
ATOM 2086 N N . SER A 1 266 ? 8.028 15.436 10.251 1.00 42.28 266 SER A N 1
ATOM 2087 C CA . SER A 1 266 ? 6.703 14.929 10.646 1.00 42.28 266 SER A CA 1
ATOM 2088 C C . SER A 1 266 ? 6.517 14.913 12.171 1.00 42.28 266 SER A C 1
ATOM 2090 O O . SER A 1 266 ? 5.452 15.283 12.659 1.00 42.28 266 SER A O 1
ATOM 2092 N N . GLY A 1 267 ? 7.550 14.537 12.933 1.00 45.31 267 GLY A N 1
ATOM 2093 C CA . GLY A 1 267 ? 7.524 14.566 14.399 1.00 45.31 267 GLY A CA 1
ATOM 2094 C C . GLY A 1 267 ? 7.336 15.975 14.972 1.00 45.31 267 GLY A C 1
ATOM 2095 O O . GLY A 1 267 ? 6.517 16.160 15.866 1.00 45.31 267 GLY A O 1
ATOM 2096 N N . LYS A 1 268 ? 8.018 16.984 14.408 1.00 52.22 268 LYS A N 1
ATOM 2097 C CA . LYS A 1 268 ? 7.863 18.394 14.817 1.00 52.22 268 LYS A CA 1
ATOM 2098 C C . LYS A 1 268 ? 6.461 18.939 14.537 1.00 52.22 268 LYS A C 1
ATOM 2100 O O . LYS A 1 268 ? 5.899 19.628 15.380 1.00 52.22 268 LYS A O 1
ATOM 2105 N N . VAL A 1 269 ? 5.876 18.593 13.388 1.00 46.97 269 VAL A N 1
ATOM 2106 C CA . VAL A 1 269 ? 4.491 18.976 13.058 1.00 46.97 269 VAL A CA 1
ATOM 2107 C C . VAL A 1 269 ? 3.503 18.315 14.026 1.00 46.97 269 VAL A C 1
ATOM 2109 O O . VAL A 1 269 ? 2.640 18.997 14.565 1.00 46.97 269 VAL A O 1
ATOM 2112 N N . ARG A 1 270 ? 3.685 17.027 14.355 1.00 51.78 270 ARG A N 1
ATOM 2113 C CA . ARG A 1 270 ? 2.866 16.327 15.366 1.00 51.78 270 ARG A CA 1
ATOM 2114 C C . ARG A 1 270 ? 2.966 16.944 16.766 1.00 51.78 270 ARG A C 1
ATOM 2116 O O . ARG A 1 270 ? 1.964 17.024 17.474 1.00 51.78 270 ARG A O 1
ATOM 2123 N N . GLN A 1 271 ? 4.155 17.396 17.164 1.00 57.56 271 GLN A N 1
ATOM 2124 C CA . GLN A 1 271 ? 4.354 18.087 18.442 1.00 57.56 271 GLN A CA 1
ATOM 2125 C C . GLN A 1 271 ? 3.668 19.458 18.467 1.00 57.56 271 GLN A C 1
ATOM 2127 O O . GLN A 1 271 ? 3.093 19.817 19.488 1.00 57.56 271 GLN A O 1
ATOM 2132 N N . ALA A 1 272 ? 3.675 20.191 17.350 1.00 57.31 272 ALA A N 1
ATOM 2133 C CA . ALA A 1 272 ? 2.985 21.475 17.239 1.00 57.31 272 ALA A CA 1
ATOM 2134 C C . ALA A 1 272 ? 1.455 21.316 17.289 1.00 57.31 272 ALA A C 1
ATOM 2136 O O . ALA A 1 272 ? 0.791 22.055 18.005 1.00 57.31 272 ALA A O 1
ATOM 2137 N N . MET A 1 273 ? 0.898 20.308 16.607 1.00 51.69 273 MET A N 1
ATOM 2138 C CA . MET A 1 273 ? -0.554 20.064 16.574 1.00 51.69 273 MET A CA 1
ATOM 2139 C C . MET A 1 273 ? -1.133 19.593 17.914 1.00 51.69 273 MET A C 1
ATOM 2141 O O . MET A 1 273 ? -2.319 19.763 18.169 1.00 51.69 273 MET A O 1
ATOM 2145 N N . THR A 1 274 ? -0.303 19.004 18.777 1.00 67.94 274 THR A N 1
ATOM 2146 C CA . THR A 1 274 ? -0.711 18.562 20.121 1.00 67.94 274 THR A CA 1
ATOM 2147 C C . THR A 1 274 ? -0.272 19.526 21.221 1.00 67.94 274 THR A C 1
ATOM 2149 O O . THR A 1 274 ? -0.544 19.268 22.391 1.00 67.94 274 THR A O 1
ATOM 2152 N N . ALA A 1 275 ? 0.388 20.641 20.882 1.00 73.44 275 ALA A N 1
ATOM 2153 C CA . ALA A 1 275 ? 0.942 21.576 21.858 1.00 73.44 275 ALA A CA 1
ATOM 2154 C C . ALA A 1 275 ? -0.138 22.152 22.784 1.00 73.44 275 ALA A C 1
ATOM 2156 O O . ALA A 1 275 ? 0.067 22.221 23.992 1.00 73.44 275 ALA A O 1
ATOM 2157 N N . ASP A 1 276 ? -1.298 22.501 22.233 1.00 74.12 276 ASP A N 1
ATOM 2158 C CA . ASP A 1 276 ? -2.391 23.138 22.970 1.00 74.12 276 ASP A CA 1
ATOM 2159 C C . ASP A 1 276 ? -3.063 22.155 23.933 1.00 74.12 276 ASP A C 1
ATOM 2161 O O . ASP A 1 276 ? -3.209 22.450 25.117 1.00 74.12 276 ASP A O 1
ATOM 2165 N N . LEU A 1 277 ? -3.349 20.937 23.461 1.00 80.38 277 LEU A N 1
ATOM 2166 C CA . LEU A 1 277 ? -3.878 19.848 24.290 1.00 80.38 277 LEU A CA 1
ATOM 2167 C C . LEU A 1 277 ? -2.903 19.437 25.396 1.00 80.38 277 LEU A C 1
ATOM 2169 O O . LEU A 1 277 ? -3.312 19.128 26.510 1.00 80.38 277 LEU A O 1
ATOM 2173 N N . ARG A 1 278 ? -1.600 19.459 25.113 1.00 85.44 278 ARG A N 1
ATOM 2174 C CA . ARG A 1 278 ? -0.558 19.186 26.105 1.00 85.44 278 ARG A CA 1
ATOM 2175 C C . ARG A 1 278 ? -0.481 20.276 27.165 1.00 85.44 278 ARG A C 1
ATOM 2177 O O . ARG A 1 278 ? -0.346 19.949 28.340 1.00 85.44 278 ARG A O 1
ATOM 2184 N N . ARG A 1 279 ? -0.565 21.552 26.773 1.00 85.62 279 ARG A N 1
ATOM 2185 C CA . ARG A 1 279 ? -0.636 22.666 27.732 1.00 85.62 279 ARG A CA 1
ATOM 2186 C C . ARG A 1 279 ? -1.876 22.538 28.608 1.00 85.62 279 ARG A C 1
ATOM 2188 O O . ARG A 1 279 ? -1.768 22.681 29.821 1.00 85.62 279 ARG A O 1
ATOM 2195 N N . GLU A 1 280 ? -3.015 22.193 28.017 1.00 84.06 280 GLU A N 1
ATOM 2196 C CA . GLU A 1 280 ? -4.246 21.980 28.773 1.00 84.06 280 GLU A CA 1
ATOM 2197 C C . GLU A 1 280 ? -4.147 20.771 29.715 1.00 84.06 280 GLU A C 1
ATOM 2199 O O . GLU A 1 280 ? -4.560 20.866 30.866 1.00 84.06 280 GLU A O 1
ATOM 2204 N N . ALA A 1 281 ? -3.504 19.674 29.299 1.00 90.19 281 ALA A N 1
ATOM 2205 C CA . ALA A 1 281 ? -3.246 18.525 30.169 1.00 90.19 281 ALA A CA 1
ATOM 2206 C C . ALA A 1 281 ? -2.417 18.901 31.406 1.00 90.19 281 ALA A C 1
ATOM 2208 O O . ALA A 1 281 ? -2.763 18.505 32.518 1.00 90.19 281 ALA A O 1
ATOM 2209 N N . HIS A 1 282 ? -1.353 19.690 31.223 1.00 92.81 282 HIS A N 1
ATOM 2210 C CA . HIS A 1 282 ? -0.542 20.219 32.326 1.00 92.81 282 HIS A CA 1
ATOM 2211 C C . HIS A 1 282 ? -1.358 21.156 33.227 1.00 92.81 282 HIS A C 1
ATOM 2213 O O . HIS A 1 282 ? -1.368 20.978 34.440 1.00 92.81 282 HIS A O 1
ATOM 2219 N N . ARG A 1 283 ? -2.163 22.057 32.652 1.00 92.88 283 ARG A N 1
ATOM 2220 C CA . ARG A 1 283 ? -3.045 22.953 33.418 1.00 92.88 283 ARG A CA 1
ATOM 2221 C C . ARG A 1 283 ? -4.072 22.193 34.263 1.00 92.88 283 ARG A C 1
ATOM 2223 O O . ARG A 1 283 ? -4.315 22.543 35.414 1.00 92.88 283 ARG A O 1
ATOM 2230 N N . LEU A 1 284 ? -4.699 21.160 33.702 1.00 92.19 284 LEU A N 1
ATOM 2231 C CA . LEU A 1 284 ? -5.651 20.312 34.423 1.00 92.19 284 LEU A CA 1
ATOM 2232 C C . LEU A 1 284 ? -4.950 19.497 35.517 1.00 92.19 284 LEU A C 1
ATOM 2234 O O . LEU A 1 284 ? -5.515 19.293 36.593 1.00 92.19 284 LEU A O 1
ATOM 2238 N N . ARG A 1 285 ? -3.701 19.080 35.282 1.00 95.31 285 ARG A N 1
ATOM 2239 C CA . ARG A 1 285 ? -2.873 18.418 36.293 1.00 95.31 285 ARG A CA 1
ATOM 2240 C C . ARG A 1 285 ? -2.549 19.337 37.467 1.00 95.31 285 ARG A C 1
ATOM 2242 O O . ARG A 1 285 ? -2.680 18.891 38.604 1.00 95.31 285 ARG A O 1
ATOM 2249 N N . ASP A 1 286 ? -2.218 20.597 37.204 1.00 92.06 286 ASP A N 1
ATOM 2250 C CA . ASP A 1 286 ? -1.945 21.607 38.237 1.00 92.06 286 ASP A CA 1
ATOM 2251 C C . ASP A 1 286 ? -3.185 21.921 39.086 1.00 92.06 286 ASP A C 1
ATOM 2253 O O . ASP A 1 286 ? -3.080 22.189 40.280 1.00 92.06 286 ASP A O 1
ATOM 2257 N N . LYS A 1 287 ? -4.386 21.796 38.506 1.00 91.88 287 LYS A N 1
ATOM 2258 C CA . LYS A 1 287 ? -5.665 21.863 39.237 1.00 91.88 287 LYS A CA 1
ATOM 2259 C C . LYS A 1 287 ? -5.962 20.630 40.102 1.00 91.88 287 LYS A C 1
ATOM 2261 O O . LYS A 1 287 ? -7.032 20.551 40.701 1.00 91.88 287 LYS A O 1
ATOM 2266 N N . GLY A 1 288 ? -5.055 19.657 40.152 1.00 93.69 288 GLY A N 1
ATOM 2267 C CA . GLY A 1 288 ? -5.181 18.455 40.973 1.00 93.69 288 GLY A CA 1
ATOM 2268 C C . GLY A 1 288 ? -5.934 17.301 40.312 1.00 93.69 288 GLY A C 1
ATOM 2269 O O . GLY A 1 288 ? -6.212 16.304 40.980 1.00 93.69 288 GLY A O 1
ATOM 2270 N N . LEU A 1 289 ? -6.256 17.375 39.012 1.00 94.88 289 LEU A N 1
ATOM 2271 C CA . LEU A 1 289 ? -6.942 16.267 38.349 1.00 94.88 289 LEU A CA 1
ATOM 2272 C C . LEU A 1 289 ? -6.022 15.043 38.208 1.00 94.88 289 LEU A C 1
ATOM 2274 O O . LEU A 1 289 ? -4.809 15.109 37.957 1.00 94.88 289 LEU A O 1
ATOM 2278 N N . THR A 1 290 ? -6.631 13.866 38.347 1.00 95.94 290 THR A N 1
ATOM 2279 C CA . THR A 1 290 ? -5.947 12.598 38.082 1.00 95.94 290 THR A CA 1
ATOM 2280 C C . THR A 1 290 ? -5.710 12.429 36.583 1.00 95.94 290 THR A C 1
ATOM 2282 O O . THR A 1 290 ? -6.496 12.903 35.769 1.00 95.94 290 THR A O 1
ATOM 2285 N N . VAL A 1 291 ? -4.670 11.682 36.197 1.00 90.81 291 VAL A N 1
ATOM 2286 C CA . VAL A 1 291 ? -4.397 11.353 34.781 1.00 90.81 291 VAL A CA 1
ATOM 2287 C C . VAL A 1 291 ? -5.625 10.743 34.095 1.00 90.81 291 VAL A C 1
ATOM 2289 O O . VAL A 1 291 ? -5.854 10.995 32.918 1.00 90.81 291 VAL A O 1
ATOM 2292 N N . ARG A 1 292 ? -6.442 9.979 34.836 1.00 91.56 292 ARG A N 1
ATOM 2293 C CA . ARG A 1 292 ? -7.711 9.433 34.342 1.00 91.56 292 ARG A CA 1
ATOM 2294 C C . ARG A 1 292 ? -8.725 10.532 34.020 1.00 91.56 292 ARG A C 1
ATOM 2296 O O . ARG A 1 292 ? -9.254 10.525 32.920 1.00 91.56 292 ARG A O 1
ATOM 2303 N N . ALA A 1 293 ? -8.956 11.461 34.946 1.00 89.19 293 ALA A N 1
ATOM 2304 C CA . ALA A 1 293 ? -9.896 12.560 34.733 1.00 89.19 293 ALA A CA 1
ATOM 2305 C C . ALA A 1 293 ? -9.440 13.483 33.590 1.00 89.19 293 ALA A C 1
ATOM 2307 O O . ALA A 1 293 ? -10.250 13.904 32.781 1.00 89.19 293 ALA A O 1
ATOM 2308 N N . ILE A 1 294 ? -8.132 13.735 33.468 1.00 89.38 294 ILE A N 1
ATOM 2309 C CA . ILE A 1 294 ? -7.565 14.525 32.361 1.00 89.38 294 ILE A CA 1
ATOM 2310 C C . ILE A 1 294 ? -7.744 13.802 31.019 1.00 89.38 294 ILE A C 1
ATOM 2312 O O . ILE A 1 294 ? -8.064 14.425 30.015 1.00 89.38 294 ILE A O 1
ATOM 2316 N N . ALA A 1 295 ? -7.526 12.486 30.989 1.00 83.19 295 ALA A N 1
ATOM 2317 C CA . ALA A 1 295 ? -7.743 11.657 29.806 1.00 83.19 295 ALA A CA 1
ATOM 2318 C C . ALA A 1 295 ? -9.206 11.678 29.338 1.00 83.19 295 ALA A C 1
ATOM 2320 O O . ALA A 1 295 ? -9.455 11.789 28.141 1.00 83.19 295 ALA A O 1
ATOM 2321 N N . GLU A 1 296 ? -10.148 11.612 30.279 1.00 87.75 296 GLU A N 1
ATOM 2322 C CA . GLU A 1 296 ? -11.585 11.735 30.013 1.00 87.75 296 GLU A CA 1
ATOM 2323 C C . GLU A 1 296 ? -11.939 13.141 29.499 1.00 87.75 296 GLU A C 1
ATOM 2325 O O . GLU A 1 296 ? -12.562 13.253 28.448 1.00 87.75 296 GLU A O 1
ATOM 2330 N N . GLU A 1 297 ? -11.453 14.198 30.160 1.00 83.00 297 GLU A N 1
ATOM 2331 C CA . GLU A 1 297 ? -11.693 15.602 29.785 1.00 83.00 297 GLU A CA 1
ATOM 2332 C C . GLU A 1 297 ? -11.147 15.951 28.390 1.00 83.00 297 GLU A C 1
ATOM 2334 O O . GLU A 1 297 ? -11.785 16.656 27.614 1.00 83.00 297 GLU A O 1
ATOM 2339 N N . LEU A 1 298 ? -9.955 15.451 28.049 1.00 82.56 298 LEU A N 1
ATOM 2340 C CA . LEU A 1 298 ? -9.291 15.751 26.776 1.00 82.56 298 LEU A CA 1
ATOM 2341 C C . LEU A 1 298 ? -9.625 14.761 25.654 1.00 82.56 298 LEU A C 1
ATOM 2343 O O . LEU A 1 298 ? -9.125 14.932 24.539 1.00 82.56 298 LEU A O 1
ATOM 2347 N N . GLY A 1 299 ? -10.399 13.709 25.937 1.00 78.75 299 GLY A N 1
ATOM 2348 C CA . GLY A 1 299 ? -10.690 12.640 24.978 1.00 78.75 299 GLY A CA 1
ATOM 2349 C C . GLY A 1 299 ? -9.432 11.911 24.489 1.00 78.75 299 GLY A C 1
ATOM 2350 O O . GLY A 1 299 ? -9.310 11.609 23.303 1.00 78.75 299 GLY A O 1
ATOM 2351 N N . ARG A 1 300 ? -8.455 11.672 25.377 1.00 83.19 300 ARG A N 1
ATOM 2352 C CA . ARG A 1 300 ? -7.160 11.046 25.045 1.00 83.19 300 ARG A CA 1
ATOM 2353 C C . ARG A 1 300 ? -6.875 9.814 25.896 1.00 83.19 300 ARG A C 1
ATOM 2355 O O . ARG A 1 300 ? -7.256 9.780 27.061 1.00 83.19 300 ARG A O 1
ATOM 2362 N N . PRO A 1 301 ? -6.136 8.813 25.385 1.00 82.81 301 PRO A N 1
ATOM 2363 C CA . PRO A 1 301 ? -5.719 7.673 26.192 1.00 82.81 301 PRO A CA 1
ATOM 2364 C C . PRO A 1 301 ? -4.906 8.096 27.423 1.00 82.81 301 PRO A C 1
ATOM 2366 O O . PRO A 1 301 ? -4.060 8.991 27.362 1.00 82.81 301 PRO A O 1
ATOM 2369 N N . ARG A 1 302 ? -5.097 7.392 28.547 1.00 82.88 302 ARG A N 1
ATOM 2370 C CA . ARG A 1 302 ? -4.360 7.661 29.799 1.00 82.88 302 ARG A CA 1
ATOM 2371 C C . ARG A 1 302 ? -2.843 7.558 29.626 1.00 82.88 302 ARG A C 1
ATOM 2373 O O . ARG A 1 302 ? -2.116 8.305 30.272 1.00 82.88 302 ARG A O 1
ATOM 2380 N N . SER A 1 303 ? -2.375 6.651 28.766 1.00 79.12 303 SER A N 1
ATOM 2381 C CA . SER A 1 303 ? -0.960 6.513 28.401 1.00 79.12 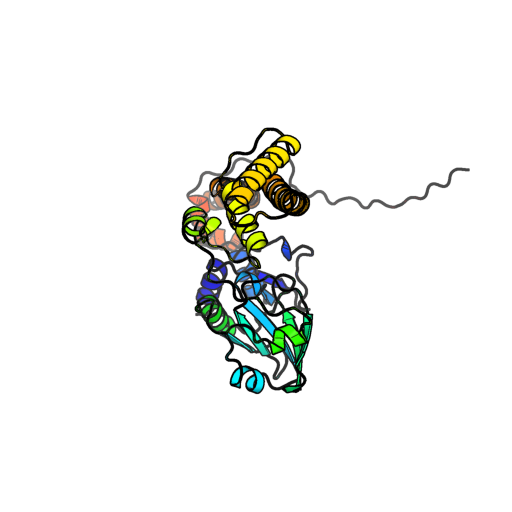303 SER A CA 1
ATOM 2382 C C . SER A 1 303 ? -0.438 7.779 27.724 1.00 79.12 303 SER A C 1
ATOM 2384 O O . SER A 1 303 ? 0.554 8.342 28.175 1.00 79.12 303 SER A O 1
ATOM 2386 N N . THR A 1 304 ? -1.167 8.288 26.730 1.00 77.94 304 THR A N 1
ATOM 2387 C CA . THR A 1 304 ? -0.847 9.530 26.017 1.00 77.94 304 THR A CA 1
ATOM 2388 C C . THR A 1 304 ? -0.767 10.722 26.971 1.00 77.94 304 THR A C 1
ATOM 2390 O O . THR A 1 304 ? 0.221 11.453 26.959 1.00 77.94 304 THR A O 1
ATOM 2393 N N . VAL A 1 305 ? -1.753 10.885 27.861 1.00 87.25 305 VAL A N 1
ATOM 2394 C CA . VAL A 1 305 ? -1.737 11.955 28.875 1.00 87.25 305 VAL A CA 1
ATOM 2395 C C . VAL A 1 305 ? -0.587 11.771 29.868 1.00 87.25 305 VAL A C 1
ATOM 2397 O O . VAL A 1 305 ? 0.099 12.736 30.196 1.00 87.25 305 VAL A O 1
ATOM 2400 N N . SER A 1 306 ? -0.326 10.543 30.325 1.00 89.94 306 SER A N 1
ATOM 2401 C CA . SER A 1 306 ? 0.802 10.254 31.218 1.00 89.94 306 SER A CA 1
ATOM 2402 C C . SER A 1 306 ? 2.138 10.640 30.583 1.00 89.94 306 SER A C 1
ATOM 2404 O O . SER A 1 306 ? 2.972 11.261 31.240 1.00 89.94 306 SER A O 1
ATOM 2406 N N . ASP A 1 307 ? 2.330 10.328 29.304 1.00 87.44 307 ASP A N 1
ATOM 2407 C CA . ASP A 1 307 ? 3.556 10.651 28.581 1.00 87.44 307 ASP A CA 1
ATOM 2408 C C . ASP A 1 307 ? 3.689 12.147 28.285 1.00 87.44 307 ASP A C 1
ATOM 2410 O O . ASP A 1 307 ? 4.799 12.680 28.314 1.00 87.44 307 ASP A O 1
ATOM 2414 N N . TRP A 1 308 ? 2.577 12.857 28.069 1.00 89.50 308 TRP A N 1
ATOM 2415 C CA . TRP A 1 308 ? 2.571 14.318 27.966 1.00 89.50 308 TRP A CA 1
ATOM 2416 C C . TRP A 1 308 ? 3.004 14.996 29.264 1.00 89.50 308 TRP A C 1
ATOM 2418 O O . TRP A 1 308 ? 3.783 15.947 29.207 1.00 89.50 308 TRP A O 1
ATOM 2428 N N . LEU A 1 309 ? 2.550 14.486 30.412 1.00 90.62 309 LEU A N 1
ATOM 2429 C CA . LEU A 1 309 ? 2.877 15.029 31.733 1.00 90.62 309 LEU A CA 1
ATOM 2430 C C . LEU A 1 309 ? 4.327 14.753 32.167 1.00 90.62 309 LEU A C 1
ATOM 2432 O O . LEU A 1 309 ? 4.859 15.484 32.995 1.00 90.62 309 LEU A O 1
ATOM 2436 N N . LYS A 1 310 ? 4.991 13.736 31.597 1.00 91.62 310 LYS A N 1
ATOM 2437 C CA . LYS A 1 310 ? 6.436 13.486 31.795 1.00 91.62 310 LYS A CA 1
ATOM 2438 C C . LYS A 1 310 ? 7.323 14.441 30.995 1.00 91.62 310 LYS A C 1
ATOM 2440 O O . LYS A 1 310 ? 8.516 14.547 31.260 1.00 91.62 310 LYS A O 1
ATOM 2445 N N . GLN A 1 311 ? 6.767 15.076 29.968 1.00 85.12 311 GLN A N 1
ATOM 2446 C CA . GLN A 1 311 ? 7.487 15.994 29.098 1.00 85.12 311 GLN A CA 1
ATOM 2447 C C . GLN A 1 311 ? 7.266 17.441 29.556 1.00 85.12 311 GLN A C 1
ATOM 2449 O O . GLN A 1 311 ? 6.206 17.748 30.103 1.00 85.12 311 GLN A O 1
ATOM 2454 N N . PRO A 1 312 ? 8.218 18.354 29.292 1.00 84.44 312 PRO A N 1
ATOM 2455 C CA . PRO A 1 312 ? 8.043 19.762 29.623 1.00 84.44 312 PRO A CA 1
ATOM 2456 C C . PRO A 1 312 ? 6.807 20.352 28.932 1.00 84.44 312 PRO A C 1
ATOM 2458 O O . PRO A 1 312 ? 6.420 19.927 27.832 1.00 84.44 312 PRO A O 1
ATOM 2461 N N . VAL A 1 313 ? 6.201 21.343 29.590 1.00 85.00 313 VAL A N 1
ATOM 2462 C CA . VAL A 1 313 ? 5.069 22.102 29.052 1.00 85.00 313 VAL A CA 1
ATOM 2463 C C . VAL A 1 313 ? 5.502 22.747 27.730 1.00 85.00 313 VAL A C 1
ATOM 2465 O O . VAL A 1 313 ? 6.515 23.450 27.703 1.00 85.00 313 VAL A O 1
ATOM 2468 N N . PRO A 1 314 ? 4.785 22.516 26.616 1.00 74.62 314 PRO A N 1
ATOM 2469 C CA . PRO A 1 314 ? 5.114 23.167 25.355 1.00 74.62 314 PRO A CA 1
ATOM 2470 C C . PRO A 1 314 ? 5.000 24.694 25.482 1.00 74.62 314 PRO A C 1
ATOM 2472 O O . PRO A 1 314 ? 4.060 25.167 26.123 1.00 74.62 314 PRO A O 1
ATOM 2475 N N . PRO A 1 315 ? 5.894 25.480 24.857 1.00 68.44 315 PRO A N 1
ATOM 2476 C CA . PRO A 1 315 ? 5.782 26.935 24.868 1.00 68.44 315 PRO A CA 1
ATOM 2477 C C . PRO A 1 315 ? 4.460 27.394 24.213 1.00 68.44 315 PRO A C 1
ATOM 2479 O O . PRO A 1 315 ? 3.951 26.705 23.318 1.00 68.44 315 PRO A O 1
ATOM 2482 N N . PRO A 1 316 ? 3.869 28.524 24.650 1.00 61.97 316 PRO A N 1
ATOM 2483 C CA . PRO A 1 316 ? 2.698 29.107 23.997 1.00 61.97 316 PRO A CA 1
ATOM 2484 C C . PRO A 1 316 ? 3.007 29.408 22.520 1.00 61.97 316 PRO A C 1
ATOM 2486 O O . PRO A 1 316 ? 4.116 29.821 22.185 1.00 61.97 316 PRO A O 1
ATOM 2489 N N . GLY A 1 317 ? 2.055 29.082 21.639 1.00 54.84 317 GLY A N 1
ATOM 2490 C CA . GLY A 1 317 ? 2.289 28.813 20.215 1.00 54.84 317 GLY A CA 1
ATOM 2491 C C . GLY A 1 317 ? 2.994 29.915 19.412 1.00 54.84 317 GLY A C 1
ATOM 2492 O O . GLY A 1 317 ? 2.787 31.105 19.628 1.00 54.84 317 GLY A O 1
ATOM 2493 N N . LEU A 1 318 ? 3.782 29.485 18.419 1.00 37.00 318 LEU A N 1
ATOM 2494 C CA . LEU A 1 318 ? 4.219 30.328 17.302 1.00 37.00 318 LEU A CA 1
ATOM 2495 C C . LEU A 1 318 ? 2.982 30.750 16.476 1.00 37.00 318 LEU A C 1
ATOM 2497 O O . LEU A 1 318 ? 2.147 29.891 16.178 1.00 37.00 318 LEU A O 1
ATOM 2501 N N . PRO A 1 319 ? 2.844 32.031 16.093 1.00 29.94 319 PRO A N 1
ATOM 2502 C CA . PRO A 1 319 ? 1.651 32.542 15.418 1.00 29.94 319 PRO A CA 1
ATOM 2503 C C . PRO A 1 319 ? 1.495 31.939 14.010 1.00 29.94 319 PRO A C 1
ATOM 2505 O O . PRO A 1 319 ? 2.456 31.923 13.242 1.00 29.94 319 PRO A O 1
ATOM 2508 N N . GLY A 1 320 ? 0.287 31.466 13.659 1.00 35.88 320 GLY A N 1
ATOM 2509 C CA . GLY A 1 320 ? -0.077 31.191 12.257 1.00 35.88 320 GLY A CA 1
ATOM 2510 C C . GLY A 1 320 ? -0.944 29.965 11.929 1.00 35.88 320 GLY A C 1
ATOM 2511 O O . GLY A 1 320 ? -1.135 29.699 10.748 1.00 35.88 320 GLY A O 1
ATOM 2512 N N . LEU A 1 321 ? -1.465 29.202 12.899 1.00 36.53 321 LEU A N 1
ATOM 2513 C CA . LEU A 1 321 ? -2.333 28.035 12.621 1.00 36.53 321 LEU A CA 1
ATOM 2514 C C . LEU A 1 321 ? -3.648 28.023 13.424 1.00 36.53 321 LEU A C 1
ATOM 2516 O O . LEU A 1 321 ? -4.242 26.967 13.623 1.00 36.53 321 LEU A O 1
ATOM 2520 N N . SER A 1 322 ? -4.129 29.182 13.874 1.00 31.95 322 SER A N 1
ATOM 2521 C CA . SER A 1 322 ? -5.530 29.335 14.276 1.00 31.95 322 SER A CA 1
ATOM 2522 C C . SER A 1 322 ? -6.351 29.629 13.024 1.00 31.95 322 SER A C 1
ATOM 2524 O O . SER A 1 322 ? -6.086 30.611 12.333 1.00 31.95 322 SER A O 1
ATOM 2526 N N . GLY A 1 323 ? -7.301 28.751 12.706 1.00 37.91 323 GLY A N 1
ATOM 2527 C CA . GLY A 1 323 ? -8.199 28.921 11.573 1.00 37.91 323 GLY A CA 1
ATOM 2528 C C . GLY A 1 323 ? -8.988 30.220 11.685 1.00 37.91 323 GLY A C 1
ATOM 2529 O O . GLY A 1 323 ? -9.872 30.336 12.528 1.00 37.91 323 GLY A O 1
ATOM 2530 N N . GLU A 1 324 ? -8.689 31.172 10.809 1.00 26.70 324 GLU A N 1
ATOM 2531 C CA . GLU A 1 324 ? -9.677 32.165 10.418 1.00 26.70 324 GLU A CA 1
ATOM 2532 C C . GLU A 1 324 ? -10.540 31.568 9.298 1.00 26.70 324 GLU A C 1
ATOM 2534 O O . GLU A 1 324 ? -10.006 30.953 8.365 1.00 26.70 324 GLU A O 1
ATOM 2539 N N . PRO A 1 325 ? -11.873 31.700 9.375 1.00 30.03 325 PRO A N 1
ATOM 2540 C CA . PRO A 1 325 ? -12.751 31.266 8.304 1.00 30.03 325 PRO A CA 1
ATOM 2541 C C . PRO A 1 325 ? -12.451 32.129 7.079 1.00 30.03 325 PRO A C 1
ATOM 2543 O O . PRO A 1 325 ? -12.555 33.353 7.133 1.00 30.03 325 PRO A O 1
ATOM 2546 N N . SER A 1 326 ? -12.070 31.502 5.963 1.00 31.50 326 SER A N 1
ATOM 2547 C CA . SER A 1 326 ? -11.923 32.213 4.698 1.00 31.50 326 SER A CA 1
ATOM 2548 C C . SER A 1 326 ? -13.278 32.812 4.323 1.00 31.50 326 SER A C 1
ATOM 2550 O O . SER A 1 326 ? -14.182 32.093 3.889 1.00 31.50 326 SER A O 1
ATOM 2552 N N . GLY A 1 327 ? -13.417 34.121 4.529 1.00 29.36 327 GLY A N 1
ATOM 2553 C CA . GLY A 1 327 ? -14.560 34.900 4.086 1.00 29.36 327 GLY A CA 1
ATOM 2554 C C . GLY A 1 327 ? -14.838 34.629 2.612 1.00 29.36 327 GLY A C 1
ATOM 2555 O O . GLY A 1 327 ? -13.923 34.590 1.784 1.00 29.36 327 GLY A O 1
ATOM 2556 N N . GLY A 1 328 ? -16.111 34.382 2.307 1.00 30.16 328 GLY A N 1
ATOM 2557 C CA . GLY A 1 328 ? -16.583 34.138 0.957 1.00 30.16 328 GLY A CA 1
ATOM 2558 C C . GLY A 1 328 ? -16.163 35.272 0.030 1.00 30.16 328 GLY A C 1
ATOM 2559 O O . GLY A 1 328 ? -16.504 36.432 0.250 1.00 30.16 328 GLY A O 1
ATOM 2560 N N . LYS A 1 329 ? -15.441 34.930 -1.037 1.00 32.75 329 LYS A N 1
ATOM 2561 C CA . LYS A 1 329 ? -15.330 35.814 -2.193 1.00 32.75 329 LYS A CA 1
ATOM 2562 C C . LYS A 1 329 ? -16.657 35.758 -2.939 1.00 32.75 329 LYS A C 1
ATOM 2564 O O . LYS A 1 329 ? -16.869 34.876 -3.767 1.00 32.75 329 LYS A O 1
ATOM 2569 N N . GLY A 1 330 ? -17.547 36.688 -2.605 1.00 29.16 330 GLY A N 1
ATOM 2570 C CA . GLY A 1 330 ? -18.623 37.097 -3.494 1.00 29.16 330 GLY A CA 1
ATOM 2571 C C . GLY A 1 330 ? -18.010 37.620 -4.790 1.00 29.16 330 GLY A C 1
ATOM 2572 O O . GLY A 1 330 ? -17.179 38.525 -4.781 1.00 29.16 330 GLY A O 1
ATOM 2573 N N . THR A 1 331 ? -18.369 36.998 -5.904 1.00 33.59 331 THR A N 1
ATOM 2574 C CA . THR A 1 331 ? -18.128 37.528 -7.243 1.00 33.59 331 THR A CA 1
ATOM 2575 C C . THR A 1 331 ? -19.090 38.685 -7.477 1.00 33.59 331 THR A C 1
ATOM 2577 O O . THR A 1 331 ? -20.239 38.470 -7.857 1.00 33.59 331 THR A O 1
ATOM 2580 N N . GLU A 1 332 ? -18.625 39.904 -7.235 1.00 30.05 332 GLU A N 1
ATOM 2581 C CA . GLU A 1 332 ? -19.294 41.121 -7.677 1.00 30.05 332 GLU A CA 1
ATOM 2582 C C . GLU A 1 332 ? -18.782 41.448 -9.089 1.00 30.05 332 GLU A C 1
ATOM 2584 O O . GLU A 1 332 ? -17.625 41.816 -9.292 1.00 30.05 332 GLU A O 1
ATOM 2589 N N . MET A 1 333 ? -19.629 41.202 -10.094 1.00 35.34 333 MET A N 1
ATOM 2590 C CA . MET A 1 333 ? -19.417 41.679 -11.460 1.00 35.34 333 MET A CA 1
ATOM 2591 C C . MET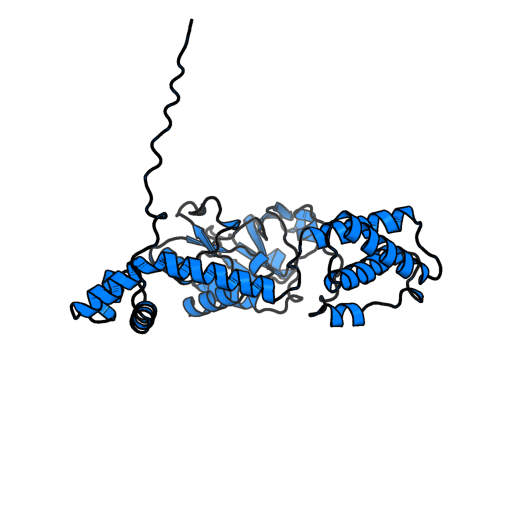 A 1 333 ? -19.721 43.177 -11.497 1.00 35.34 333 MET A C 1
ATOM 2593 O O . MET A 1 333 ? -20.865 43.583 -11.707 1.00 35.34 333 MET A O 1
ATOM 2597 N N . GLU A 1 334 ? -18.693 44.001 -11.309 1.00 33.34 334 GLU A N 1
ATOM 2598 C CA . GLU A 1 334 ? -18.773 45.429 -11.598 1.00 33.34 334 GLU A CA 1
ATOM 2599 C C . GLU A 1 334 ? -18.741 45.613 -13.125 1.00 33.34 334 GLU A C 1
ATOM 2601 O O . GLU A 1 334 ? -17.705 45.504 -13.784 1.00 33.34 334 GLU A O 1
ATOM 2606 N N . LYS A 1 335 ? -19.922 45.860 -13.702 1.00 42.00 335 LYS A N 1
ATOM 2607 C CA . LYS A 1 335 ? -20.048 46.536 -14.995 1.00 42.00 335 LYS A CA 1
ATOM 2608 C C . LYS A 1 335 ? -19.440 47.927 -14.854 1.00 42.00 335 LYS A C 1
ATOM 2610 O O . LYS A 1 335 ? -19.845 48.679 -13.969 1.00 42.00 335 LYS A O 1
ATOM 2615 N N . ARG A 1 336 ? -18.560 48.302 -15.776 1.00 32.62 336 ARG A N 1
ATOM 2616 C CA . ARG A 1 336 ? -18.221 49.703 -16.030 1.00 32.62 336 ARG A CA 1
ATOM 2617 C C . ARG A 1 336 ? -18.380 50.035 -17.519 1.00 32.62 336 ARG A C 1
ATOM 2619 O O . ARG A 1 336 ? -18.268 49.115 -18.328 1.00 32.62 336 ARG A O 1
ATOM 2626 N N . PRO A 1 337 ? -18.770 51.290 -17.806 1.00 45.47 337 PRO A N 1
ATOM 2627 C CA . PRO A 1 337 ? -19.492 51.712 -19.009 1.00 45.47 337 PRO A CA 1
ATOM 2628 C C . PRO A 1 337 ? -18.679 51.709 -20.299 1.00 45.47 337 PRO A C 1
ATOM 2630 O O . PRO A 1 337 ? -17.440 51.874 -20.223 1.00 45.47 337 PRO A O 1
#

Foldseek 3Di:
DLLVLLVLCVVLQWQKFWAAPVRHGPDPVSLVDRDDSVRVVVSVVVVTWIKTAQQRLQKKKWWWPDFQPVVVCVVFPFLFWADDPDVRIIITIAGHNDADAWFWFQLPVGRTTTIIGHSHDIGIRDDSVVSNSSSSSSPDDSVPRHDDQSRCVRRVHHDDDDDDDQQPALVSQLVPQDFQQPDDPVCNLVSLLSNLLSVLLPDDADPDLVVLLVVSLVVSVVSQVSYPDGDDSVSSSVSSNVSSVVCVVCVCVRPPVVVVVVVVVVVVVVCQVCLVLLLVLVVVVVVVDDLVVSCVVSVHDSVVSVVSNVDDRRPDDDDDPDDDDPPDPDPDPDDDD

pLDDT: mean 80.09, std 17.69, range [26.7, 97.06]